Protein AF-A0ABD8B598-F1 (afdb_monomer_lite)

Secondary structure (DSSP, 8-state):
-PPPPPPPPP-----SSTTS----TT------S------HHHHHHHHHHTTGGGTT-S-HHHHHHHHHHHHHHHHHH-HHHHHHHHHTTHHHHT-SSSHHHHHHHHHHHHHHTTS---S-HHHHHHHHHHHHHHHHHHHHH-TTS-HHHHHHHHHHHHHHHTT--HHHHHHHHTSPPPPTHHHHHHH-

Foldseek 3Di:
DDDDDDDDDPDDDDDPPDPDPPLCLDDPDPPPDDDDQCDLVLLLVLLVVCLVQLPPPPQLLLSLLLSQLLLLCCLVVPVNSLVNVSNCPCVSLPDPTGCLVVNLVSLVVCVVVVQFQDPDSVVLSVLSSNLRNVSSSVCVVPVPDDSNVSSLVSSLVSSVVRPHDNVVSNVSSPDDHDDCVVSVVSVD

Sequence (188 aa):
MAAPVPGPAPTSNTTIWAAVPALELNRPTDMSSREIRIPLDEVVAVLQDLNELTADIDDPAVAYAQSFRMTGRLHRRYPQLSRVLLNHGLEVAYSDRGLAPRALRDIRTAAAAGRFEVEDRHLALAMTVGAQPALGSLLHAQPDRDDAKSSDLVVRGLLRQFGMTADEAARICSLDLPDLDVVDAAVM

Radius of gyration: 20.77 Å; chains: 1; bounding box: 53×65×60 Å

pLDDT: mean 78.7, std 20.68, range [32.22, 98.62]

Structure (mmCIF, N/CA/C/O backbone):
data_AF-A0ABD8B598-F1
#
_entry.id   AF-A0ABD8B598-F1
#
loop_
_atom_site.group_PDB
_atom_site.id
_atom_site.type_symbol
_atom_site.label_atom_id
_atom_site.label_alt_id
_atom_site.label_comp_id
_atom_site.label_asym_id
_atom_site.label_entity_id
_atom_site.label_seq_id
_atom_site.pdbx_PDB_ins_code
_atom_site.Cartn_x
_atom_site.Cartn_y
_atom_site.Cartn_z
_atom_site.occupancy
_atom_site.B_iso_or_equiv
_atom_site.auth_seq_id
_atom_site.auth_comp_id
_atom_site.auth_asym_id
_atom_site.auth_atom_id
_atom_site.pdbx_PDB_model_num
ATOM 1 N N . MET A 1 1 ? 37.040 49.284 32.326 1.00 46.56 1 MET A N 1
ATOM 2 C CA . MET A 1 1 ? 36.037 49.140 31.251 1.00 46.56 1 MET A CA 1
ATOM 3 C C . MET A 1 1 ? 36.568 48.070 30.305 1.00 46.56 1 MET A C 1
ATOM 5 O O . MET A 1 1 ? 37.456 48.362 29.519 1.00 46.56 1 MET A O 1
ATOM 9 N N . ALA A 1 2 ? 36.185 46.811 30.524 1.00 44.84 2 ALA A N 1
ATOM 10 C CA . ALA A 1 2 ? 36.722 45.657 29.799 1.00 44.84 2 ALA A CA 1
ATOM 11 C C . ALA A 1 2 ? 35.786 45.303 28.635 1.00 44.84 2 ALA A C 1
ATOM 13 O O . ALA A 1 2 ? 34.571 45.273 28.822 1.00 44.84 2 ALA A O 1
ATOM 14 N N . ALA A 1 3 ? 36.347 45.088 27.444 1.00 48.41 3 ALA A N 1
ATOM 15 C CA . ALA A 1 3 ? 35.595 44.688 26.257 1.00 48.41 3 ALA A CA 1
ATOM 16 C C . ALA A 1 3 ? 35.025 43.263 26.422 1.00 48.41 3 ALA A C 1
ATOM 18 O O . ALA A 1 3 ? 35.668 42.432 27.070 1.00 48.41 3 ALA A O 1
ATOM 19 N N . PRO A 1 4 ? 33.840 42.957 25.862 1.00 42.94 4 PRO A N 1
ATOM 20 C CA . PRO A 1 4 ? 33.250 41.630 25.978 1.00 42.94 4 PRO A CA 1
ATOM 21 C C . PRO A 1 4 ? 34.046 40.599 25.166 1.00 42.94 4 PRO A C 1
ATOM 23 O O . PRO A 1 4 ? 34.450 40.849 24.031 1.00 42.94 4 PRO A O 1
ATOM 26 N N . VAL A 1 5 ? 34.256 39.428 25.768 1.00 51.91 5 VAL A N 1
ATOM 27 C CA . VAL A 1 5 ? 34.860 38.251 25.131 1.00 51.91 5 VAL A CA 1
ATOM 28 C C . VAL A 1 5 ? 33.879 37.708 24.080 1.00 51.91 5 VAL A C 1
ATOM 30 O O . VAL A 1 5 ? 32.701 37.541 24.408 1.00 51.91 5 VAL A O 1
ATOM 33 N N . PRO A 1 6 ? 34.301 37.427 22.833 1.00 46.97 6 PRO A N 1
ATOM 34 C CA . PRO A 1 6 ? 33.401 36.877 21.827 1.00 46.97 6 PRO A CA 1
ATOM 35 C C . PRO A 1 6 ? 33.048 35.427 22.185 1.00 46.97 6 PRO A C 1
ATOM 37 O O . PRO A 1 6 ? 33.931 34.588 22.360 1.00 46.97 6 PRO A O 1
ATOM 40 N N . GLY A 1 7 ? 31.750 35.140 22.318 1.00 50.16 7 GLY A N 1
ATOM 41 C CA . GLY A 1 7 ? 31.241 33.774 22.458 1.00 50.16 7 GLY A CA 1
ATOM 42 C C . GLY A 1 7 ? 31.474 32.950 21.182 1.00 50.16 7 GLY A C 1
ATOM 43 O O . GLY A 1 7 ? 31.678 33.529 20.111 1.00 50.16 7 GLY A O 1
ATOM 44 N N . PRO A 1 8 ? 31.463 31.607 21.266 1.00 44.59 8 PRO A N 1
ATOM 45 C CA . PRO A 1 8 ? 31.680 30.760 20.099 1.00 44.59 8 PRO A CA 1
ATOM 46 C C . PRO A 1 8 ? 30.585 31.000 19.049 1.00 44.59 8 PRO A C 1
ATOM 48 O O . PRO A 1 8 ? 29.401 31.095 19.376 1.00 44.59 8 PRO A O 1
ATOM 51 N N . ALA A 1 9 ? 30.997 31.115 17.785 1.00 45.50 9 ALA A N 1
ATOM 52 C CA . ALA A 1 9 ? 30.101 31.282 16.645 1.00 45.50 9 ALA A CA 1
ATOM 53 C C . ALA A 1 9 ? 29.129 30.088 16.520 1.00 45.50 9 ALA A C 1
ATOM 55 O O . ALA A 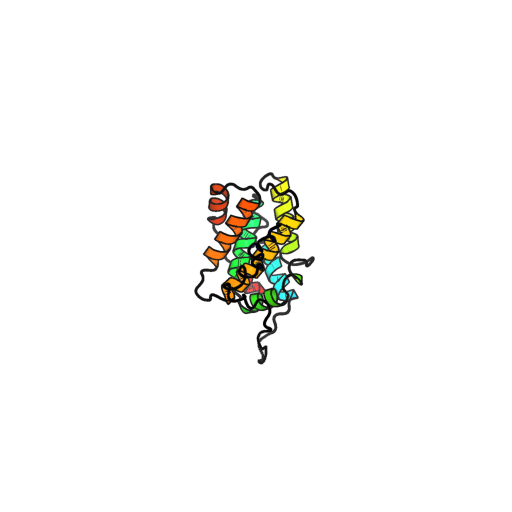1 9 ? 29.526 28.957 16.816 1.00 45.50 9 ALA A O 1
ATOM 56 N N . PRO A 1 10 ? 27.879 30.298 16.062 1.00 40.78 10 PRO A N 1
ATOM 57 C CA . PRO A 1 10 ? 26.954 29.199 15.816 1.00 40.78 10 PRO A CA 1
ATOM 58 C C . PRO A 1 10 ? 27.528 28.293 14.723 1.00 40.78 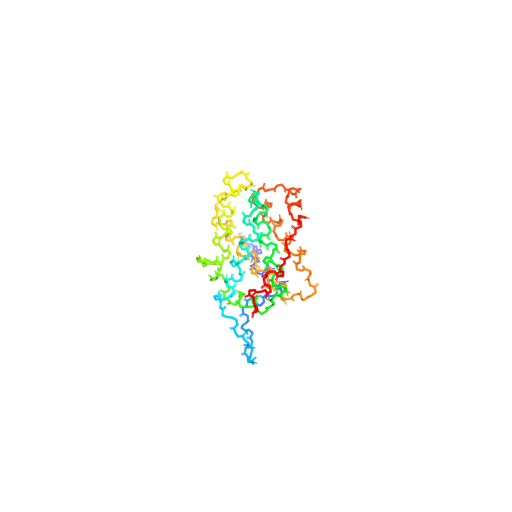10 PRO A C 1
ATOM 60 O O . PRO A 1 10 ? 27.803 28.738 13.608 1.00 40.78 10 PRO A O 1
ATOM 63 N N . THR A 1 11 ? 27.735 27.016 15.039 1.00 41.28 11 THR A N 1
ATOM 64 C CA . THR A 1 11 ? 28.129 26.012 14.055 1.00 41.28 11 THR A CA 1
ATOM 65 C C . THR A 1 11 ? 26.945 25.745 13.131 1.00 41.28 11 THR A C 1
ATOM 67 O O . THR A 1 11 ? 25.986 25.056 13.478 1.00 41.28 11 THR A O 1
ATOM 70 N N . SER A 1 12 ? 26.999 26.344 11.943 1.00 42.06 12 SER A N 1
ATOM 71 C CA . SER A 1 12 ? 26.044 26.130 10.861 1.00 42.06 12 SER A CA 1
ATOM 72 C C . SER A 1 12 ? 25.969 24.652 10.472 1.00 42.06 12 SER A C 1
ATOM 74 O O . SER A 1 12 ? 26.823 24.116 9.775 1.00 42.06 12 SER A O 1
ATOM 76 N N . ASN A 1 13 ? 24.921 24.008 10.974 1.00 42.62 13 ASN A N 1
ATOM 77 C CA . ASN A 1 13 ? 24.020 23.084 10.294 1.00 42.62 13 ASN A CA 1
ATOM 78 C C . ASN A 1 13 ? 24.359 22.790 8.813 1.00 42.62 13 ASN A C 1
ATOM 80 O O . ASN A 1 13 ? 24.038 23.618 7.969 1.00 42.62 13 ASN A O 1
ATOM 84 N N . THR A 1 14 ? 24.952 21.627 8.499 1.00 36.62 14 THR A N 1
ATOM 85 C CA . THR A 1 14 ? 24.730 20.814 7.271 1.00 36.62 14 THR A CA 1
ATOM 86 C C . THR A 1 14 ? 25.476 19.471 7.407 1.00 36.62 14 THR A C 1
ATOM 88 O O . THR A 1 14 ? 26.500 19.247 6.770 1.00 36.62 14 THR A O 1
ATOM 91 N N . THR A 1 15 ? 24.984 18.546 8.240 1.00 36.62 15 THR A N 1
ATOM 92 C CA . THR A 1 15 ? 25.504 17.153 8.252 1.00 36.62 15 THR A CA 1
ATOM 93 C C . THR A 1 15 ? 24.402 16.109 8.451 1.00 36.62 15 THR A C 1
ATOM 95 O O . THR A 1 15 ? 24.659 15.018 8.940 1.00 36.62 15 THR A O 1
ATOM 98 N N . ILE A 1 16 ? 23.154 16.410 8.076 1.00 40.47 16 ILE A N 1
ATOM 99 C CA . ILE A 1 16 ? 22.051 15.434 8.200 1.00 40.47 16 ILE A CA 1
ATOM 100 C C . ILE A 1 16 ? 21.824 14.640 6.893 1.00 40.47 16 ILE A C 1
ATOM 102 O O . ILE A 1 16 ? 21.165 13.610 6.908 1.00 40.47 16 ILE A O 1
ATOM 106 N N . TRP A 1 17 ? 22.469 15.013 5.779 1.00 32.22 17 TRP A N 1
ATOM 107 C CA . TRP A 1 17 ? 22.275 14.352 4.473 1.00 32.22 17 TRP A CA 1
ATOM 108 C C . TRP A 1 17 ? 23.520 13.672 3.879 1.00 32.22 17 TRP A C 1
ATOM 110 O O . TRP A 1 17 ? 23.465 13.160 2.768 1.00 32.22 17 TRP A O 1
ATOM 120 N N . ALA A 1 18 ? 24.649 13.630 4.591 1.00 32.25 18 ALA A N 1
ATOM 121 C CA . ALA A 1 18 ? 25.934 13.253 3.989 1.00 32.25 18 ALA A CA 1
ATOM 122 C C . ALA A 1 18 ? 26.241 11.738 3.928 1.00 32.25 18 ALA A C 1
ATOM 124 O O . ALA A 1 18 ? 27.346 11.372 3.539 1.00 32.25 18 ALA A O 1
ATOM 125 N N . ALA A 1 19 ? 25.317 10.843 4.295 1.00 33.22 19 ALA A N 1
ATOM 126 C CA . ALA A 1 19 ? 25.596 9.398 4.278 1.00 33.22 19 ALA A CA 1
ATOM 127 C C . ALA A 1 19 ? 24.393 8.504 3.939 1.00 33.22 19 ALA A C 1
ATOM 129 O O . ALA A 1 19 ? 24.350 7.340 4.328 1.00 33.22 19 ALA A O 1
ATOM 130 N N . VAL A 1 20 ? 23.431 9.016 3.175 1.00 37.31 20 VAL A N 1
ATOM 131 C CA . VAL A 1 20 ? 22.648 8.143 2.297 1.00 37.31 20 VAL A CA 1
ATOM 132 C C . VAL A 1 20 ? 23.304 8.342 0.937 1.00 37.31 20 VAL A C 1
ATOM 134 O O . VAL A 1 20 ? 23.271 9.477 0.458 1.00 37.31 20 VAL A O 1
ATOM 137 N N . PRO A 1 21 ? 23.964 7.336 0.324 1.00 36.75 21 PRO A N 1
ATOM 138 C CA . PRO A 1 21 ? 24.278 7.436 -1.095 1.00 36.75 21 PRO A CA 1
ATOM 139 C C . PRO A 1 21 ? 22.941 7.763 -1.729 1.00 36.75 21 PRO A C 1
ATOM 141 O O . PRO A 1 21 ? 22.010 6.975 -1.549 1.00 36.75 21 PRO A O 1
ATOM 144 N N . ALA A 1 22 ? 22.810 8.971 -2.288 1.00 39.94 22 ALA A N 1
ATOM 145 C CA . ALA A 1 22 ? 21.561 9.433 -2.856 1.00 39.94 22 ALA A CA 1
ATOM 146 C C . ALA A 1 22 ? 21.008 8.251 -3.639 1.00 39.94 22 ALA A C 1
ATOM 148 O O . ALA A 1 22 ? 21.701 7.747 -4.527 1.00 39.94 22 ALA A O 1
ATOM 149 N N . LEU A 1 23 ? 19.830 7.739 -3.252 1.00 40.16 23 LEU A N 1
ATOM 150 C CA . LEU A 1 23 ? 19.086 6.942 -4.204 1.00 40.16 23 LEU A CA 1
ATOM 151 C C . LEU A 1 23 ? 19.072 7.846 -5.429 1.00 40.16 23 LEU A C 1
ATOM 153 O O . LEU A 1 23 ? 18.556 8.964 -5.347 1.00 40.16 23 LEU A O 1
ATOM 157 N N . GLU A 1 24 ? 19.766 7.437 -6.487 1.00 41.72 24 GLU A N 1
ATOM 158 C CA . GLU A 1 24 ? 19.821 8.145 -7.756 1.00 41.72 24 GLU A CA 1
ATOM 159 C C . GLU A 1 24 ? 18.432 8.012 -8.390 1.00 41.72 24 GLU A C 1
ATOM 161 O O . GLU A 1 24 ? 18.258 7.414 -9.443 1.00 41.72 24 GLU A O 1
ATOM 166 N N . LEU A 1 25 ? 17.425 8.562 -7.707 1.00 43.22 25 LEU A N 1
ATOM 167 C CA . LEU A 1 25 ? 15.990 8.523 -7.966 1.00 43.22 25 LEU A CA 1
ATOM 168 C C . LEU A 1 25 ? 15.636 9.175 -9.302 1.00 43.22 25 LEU A C 1
ATOM 170 O O . LEU A 1 25 ? 14.462 9.278 -9.627 1.00 43.22 25 LEU A O 1
ATOM 174 N N . ASN A 1 26 ? 16.630 9.662 -10.049 1.00 39.41 26 ASN A N 1
ATOM 175 C CA . ASN A 1 26 ? 16.401 10.410 -11.267 1.00 39.41 26 ASN A CA 1
ATOM 176 C C . ASN A 1 26 ? 17.588 10.439 -12.244 1.00 39.41 26 ASN A C 1
ATOM 178 O O . ASN A 1 26 ? 17.701 11.393 -13.016 1.00 39.41 26 ASN A O 1
ATOM 182 N N . ARG A 1 27 ? 18.506 9.453 -12.243 1.00 45.19 27 ARG A N 1
ATOM 183 C CA . ARG A 1 27 ? 19.377 9.322 -13.425 1.00 45.19 27 ARG A CA 1
ATOM 184 C C . ARG A 1 27 ? 18.552 8.689 -14.545 1.00 45.19 27 ARG A C 1
ATOM 186 O O . ARG A 1 27 ? 18.116 7.551 -14.363 1.00 45.19 27 ARG A O 1
ATOM 193 N N . PRO A 1 28 ? 18.360 9.367 -15.693 1.00 41.06 28 PRO A N 1
ATOM 194 C CA . PRO A 1 28 ? 17.826 8.697 -16.865 1.00 41.06 28 PRO A CA 1
ATOM 195 C C . PRO A 1 28 ? 18.770 7.538 -17.179 1.00 41.06 28 PRO A C 1
ATOM 197 O O . PRO A 1 28 ? 19.962 7.736 -17.424 1.00 41.06 28 PRO A O 1
ATOM 200 N N . THR A 1 29 ? 18.255 6.318 -17.069 1.00 50.12 29 THR A N 1
ATOM 201 C CA . THR A 1 29 ? 18.982 5.131 -17.504 1.00 50.12 29 THR A CA 1
ATOM 202 C C . THR A 1 29 ? 19.196 5.289 -19.004 1.00 50.12 29 THR A C 1
ATOM 204 O O . THR A 1 29 ? 18.254 5.611 -19.726 1.00 50.12 29 THR A O 1
ATOM 207 N N . ASP A 1 30 ? 20.441 5.148 -19.457 1.00 40.91 30 ASP A N 1
ATOM 208 C CA . ASP A 1 30 ? 20.795 5.198 -20.875 1.00 40.91 30 ASP A CA 1
ATOM 209 C C . ASP A 1 30 ? 19.941 4.179 -21.647 1.00 40.91 30 ASP A C 1
ATOM 211 O O . ASP A 1 30 ? 20.131 2.970 -21.529 1.00 40.91 30 ASP A O 1
ATOM 215 N N . MET A 1 31 ? 18.946 4.681 -22.387 1.00 48.31 31 MET A N 1
ATOM 216 C CA . MET A 1 31 ? 17.995 3.884 -23.165 1.00 48.31 31 MET A CA 1
ATOM 217 C C . MET A 1 31 ? 18.463 3.683 -24.608 1.00 48.31 31 MET A C 1
ATOM 219 O O . MET A 1 31 ? 17.691 3.784 -25.565 1.00 48.31 31 MET A O 1
ATOM 223 N N . SER A 1 32 ? 19.742 3.393 -24.793 1.00 45.47 32 SER A N 1
ATOM 224 C CA . SER A 1 32 ? 20.260 2.908 -26.063 1.00 45.47 32 SER A CA 1
ATOM 225 C C . SER A 1 32 ? 20.231 1.376 -26.080 1.00 45.47 32 SER A C 1
ATOM 227 O O . SER A 1 32 ? 21.238 0.749 -25.754 1.00 45.47 32 SER A O 1
ATOM 229 N N . SER A 1 33 ? 19.092 0.774 -26.468 1.00 36.75 33 SER A N 1
ATOM 230 C CA . SER A 1 33 ? 18.994 -0.424 -27.342 1.00 36.75 33 SER A CA 1
ATOM 231 C C . SER A 1 33 ? 17.616 -1.103 -27.274 1.00 36.75 33 SER A C 1
ATOM 233 O O . SER A 1 33 ? 17.366 -1.892 -26.379 1.00 36.75 33 SER A O 1
ATOM 235 N N . ARG A 1 34 ? 16.762 -0.863 -28.280 1.00 39.41 34 ARG A N 1
ATOM 236 C CA . ARG A 1 34 ? 15.767 -1.804 -28.865 1.00 39.41 34 ARG A CA 1
ATOM 237 C C . ARG A 1 34 ? 14.810 -2.626 -27.964 1.00 39.41 34 ARG A C 1
ATOM 239 O O . ARG A 1 34 ? 14.115 -3.481 -28.507 1.00 39.41 34 ARG A O 1
ATOM 246 N N . GLU A 1 35 ? 14.697 -2.377 -26.666 1.00 45.41 35 GLU A N 1
ATOM 247 C CA . GLU A 1 35 ? 13.703 -3.034 -25.808 1.00 45.41 35 GLU A CA 1
ATOM 248 C C . GLU A 1 35 ? 12.298 -2.465 -26.044 1.00 45.41 35 GLU A C 1
ATOM 250 O O . GLU A 1 35 ? 12.109 -1.263 -26.244 1.00 45.41 35 GLU A O 1
ATOM 255 N N . ILE A 1 36 ? 11.309 -3.357 -26.046 1.00 50.12 36 ILE A N 1
ATOM 256 C CA . ILE A 1 36 ? 9.879 -3.057 -26.130 1.00 50.12 36 ILE A CA 1
ATOM 257 C C . ILE A 1 36 ? 9.554 -1.995 -25.072 1.00 50.12 36 ILE A C 1
ATOM 259 O O . ILE A 1 36 ? 9.613 -2.255 -23.871 1.00 50.12 36 ILE A O 1
ATOM 263 N N . ARG A 1 37 ? 9.250 -0.767 -25.504 1.00 64.50 37 ARG A N 1
ATOM 264 C CA . ARG A 1 37 ? 8.798 0.288 -24.597 1.00 64.50 37 ARG A CA 1
ATOM 265 C C . ARG A 1 37 ? 7.352 -0.020 -24.236 1.00 64.50 37 ARG A C 1
ATOM 267 O O . ARG A 1 37 ? 6.467 0.431 -24.957 1.00 64.50 37 ARG A O 1
ATOM 274 N N . ILE A 1 38 ? 7.140 -0.776 -23.157 1.00 68.75 38 ILE A N 1
ATOM 275 C CA . ILE A 1 38 ? 5.812 -0.953 -22.557 1.00 68.75 38 ILE A CA 1
ATOM 276 C C . ILE A 1 38 ? 5.262 0.460 -22.304 1.00 68.75 38 ILE A C 1
ATOM 278 O O . ILE A 1 38 ? 5.891 1.236 -21.572 1.00 68.75 38 ILE A O 1
ATOM 282 N N . PRO A 1 39 ? 4.183 0.873 -22.981 1.00 79.12 39 PRO A N 1
ATOM 283 C CA . PRO A 1 39 ? 3.656 2.211 -22.823 1.00 79.12 39 PRO A CA 1
ATOM 284 C C . PRO A 1 39 ? 2.933 2.335 -21.467 1.00 79.12 39 PRO A C 1
ATOM 286 O O . PRO A 1 39 ? 2.463 1.358 -20.886 1.00 79.12 39 PRO A O 1
ATOM 289 N N . LEU A 1 40 ? 2.930 3.545 -20.896 1.00 73.88 40 LEU A N 1
ATOM 290 C CA . LEU A 1 40 ? 2.450 3.788 -19.527 1.00 73.88 40 LEU A CA 1
ATOM 291 C C . LEU A 1 40 ? 0.986 3.361 -19.323 1.00 73.88 40 LEU A C 1
ATOM 293 O O . LEU A 1 40 ? 0.602 2.980 -18.225 1.00 73.88 40 LEU A O 1
ATOM 297 N N . ASP A 1 41 ? 0.163 3.429 -20.361 1.00 77.62 41 ASP A N 1
ATOM 298 C CA . ASP A 1 41 ? -1.227 2.979 -20.348 1.00 77.62 41 ASP A CA 1
ATOM 299 C C . ASP A 1 41 ? -1.366 1.465 -20.153 1.00 77.62 41 ASP A C 1
ATOM 301 O O . ASP A 1 41 ? -2.229 1.049 -19.386 1.00 77.62 41 ASP A O 1
ATOM 305 N N . GLU A 1 42 ? -0.493 0.659 -20.757 1.00 76.88 42 GLU A N 1
ATOM 306 C CA . GLU A 1 42 ? -0.451 -0.796 -20.552 1.00 76.88 42 GLU A CA 1
ATOM 307 C C . GLU A 1 42 ? -0.038 -1.133 -19.114 1.00 76.88 42 GLU A C 1
ATOM 309 O O . GLU A 1 42 ? -0.672 -1.928 -18.423 1.00 76.88 42 GLU A O 1
ATOM 314 N N . VAL A 1 43 ? 0.964 -0.417 -18.604 1.00 76.56 43 VAL A N 1
ATOM 315 C CA . VAL A 1 43 ? 1.382 -0.501 -17.202 1.00 76.56 43 VAL A CA 1
ATOM 316 C C . VAL A 1 43 ? 0.239 -0.139 -16.245 1.00 76.56 43 VAL A C 1
ATOM 318 O O . VAL A 1 43 ? 0.028 -0.808 -15.233 1.00 76.56 43 VAL A O 1
ATOM 321 N N . VAL A 1 44 ? -0.504 0.928 -16.543 1.00 77.81 44 VAL A N 1
ATOM 322 C CA . VAL A 1 44 ? -1.665 1.352 -15.753 1.00 77.81 44 VAL A CA 1
ATOM 323 C C . VAL A 1 44 ? -2.788 0.316 -15.823 1.00 77.81 44 VAL A C 1
ATOM 325 O O . VAL A 1 44 ? -3.415 0.082 -14.792 1.00 77.81 44 VAL A O 1
ATOM 328 N N . ALA A 1 45 ? -3.016 -0.320 -16.975 1.00 79.94 45 ALA A N 1
ATOM 329 C CA . ALA A 1 45 ? -4.018 -1.373 -17.143 1.00 79.94 45 ALA A CA 1
ATOM 330 C C . ALA A 1 45 ? -3.702 -2.600 -16.276 1.00 79.94 45 ALA A C 1
ATOM 332 O O . ALA A 1 45 ? -4.536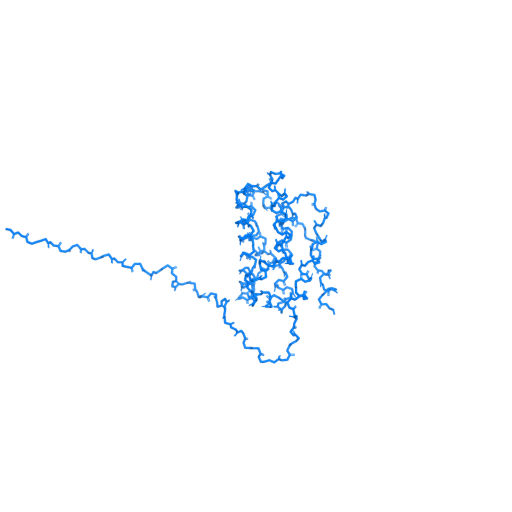 -3.011 -15.477 1.00 79.94 45 ALA A O 1
ATOM 333 N N . VAL A 1 46 ? -2.457 -3.081 -16.299 1.00 77.88 46 VAL A N 1
ATOM 334 C CA . VAL A 1 46 ? -1.989 -4.178 -15.432 1.00 77.88 46 VAL A CA 1
ATOM 335 C C . VAL A 1 46 ? -2.245 -3.883 -13.954 1.00 77.88 46 VAL A C 1
ATOM 337 O O . VAL A 1 46 ? -2.733 -4.720 -13.195 1.00 77.88 46 VAL A O 1
ATOM 340 N N . LEU A 1 47 ? -1.940 -2.658 -13.525 1.00 77.81 47 LEU A N 1
ATOM 341 C CA . LEU A 1 47 ? -2.210 -2.225 -12.160 1.00 77.81 47 LEU A CA 1
ATOM 342 C C . LEU A 1 47 ? -3.714 -2.111 -11.849 1.00 77.81 47 LEU A C 1
ATOM 344 O O . LEU A 1 47 ? -4.104 -2.248 -10.690 1.00 77.81 47 LEU A O 1
ATOM 348 N N . GLN A 1 48 ? -4.554 -1.840 -12.850 1.00 78.56 48 GLN A N 1
ATOM 349 C CA . GLN A 1 48 ? -6.009 -1.834 -12.710 1.00 78.56 48 GLN A CA 1
ATOM 350 C C . GLN A 1 48 ? -6.588 -3.247 -12.624 1.00 78.56 48 GLN A C 1
ATOM 352 O O . GLN A 1 48 ? -7.515 -3.436 -11.844 1.00 78.56 48 GLN A O 1
ATOM 357 N N . ASP A 1 49 ? -6.038 -4.237 -13.321 1.00 78.56 49 ASP A N 1
ATOM 358 C CA . ASP A 1 49 ? -6.534 -5.622 -13.267 1.00 78.56 49 ASP A CA 1
ATOM 359 C C . ASP A 1 49 ? -6.347 -6.244 -11.875 1.00 78.56 49 ASP A C 1
ATOM 361 O O . ASP A 1 49 ? -7.195 -6.990 -11.381 1.00 78.56 49 ASP A O 1
ATOM 365 N N . LEU A 1 50 ? -5.321 -5.809 -11.132 1.00 74.69 50 LEU A N 1
ATOM 366 C CA . LEU A 1 50 ? -5.169 -6.139 -9.707 1.00 74.69 50 LEU A CA 1
ATOM 367 C C . LEU A 1 50 ? -6.371 -5.714 -8.846 1.00 74.69 50 LEU A C 1
ATOM 369 O O . LEU A 1 50 ? -6.447 -6.092 -7.671 1.00 74.69 50 LEU A O 1
ATOM 373 N N . ASN A 1 51 ? -7.262 -4.856 -9.354 1.00 70.50 51 ASN A N 1
ATOM 374 C CA . ASN A 1 51 ? -8.479 -4.431 -8.659 1.00 70.50 51 ASN A CA 1
ATOM 375 C C . ASN A 1 51 ? -9.473 -5.569 -8.492 1.00 70.50 51 ASN A C 1
ATOM 377 O O . ASN A 1 51 ? -10.112 -5.635 -7.442 1.00 70.50 51 ASN A O 1
ATOM 381 N N . GLU A 1 52 ? -9.565 -6.468 -9.468 1.00 73.06 52 GLU A N 1
ATOM 382 C CA . GLU A 1 52 ? -10.461 -7.623 -9.391 1.00 73.06 52 GLU A CA 1
ATOM 383 C C . GLU A 1 52 ? -10.050 -8.550 -8.242 1.00 73.06 52 GLU A C 1
ATOM 385 O O . GLU A 1 52 ? -10.889 -9.051 -7.499 1.00 73.06 52 GLU A O 1
ATOM 390 N N . LEU A 1 53 ? -8.745 -8.647 -7.980 1.00 74.62 53 LEU A N 1
ATOM 391 C CA . LEU A 1 53 ? -8.167 -9.529 -6.963 1.00 74.62 53 LEU A CA 1
ATOM 392 C C . LEU A 1 53 ? -8.433 -9.108 -5.516 1.00 74.62 53 LEU A C 1
ATOM 394 O O . LEU A 1 53 ? -8.029 -9.815 -4.598 1.00 74.62 53 LEU A O 1
ATOM 398 N N . THR A 1 54 ? -9.091 -7.973 -5.272 1.00 77.69 54 THR A N 1
ATOM 399 C CA . THR A 1 54 ? -9.600 -7.642 -3.929 1.00 77.69 54 THR A CA 1
ATOM 400 C C . THR A 1 54 ? -11.064 -7.228 -3.933 1.00 77.69 54 THR A C 1
ATOM 402 O O . THR A 1 54 ? -11.509 -6.629 -2.954 1.00 77.69 54 THR A O 1
ATOM 405 N N . ALA A 1 55 ? -11.794 -7.452 -5.027 1.00 75.56 55 ALA A N 1
ATOM 406 C CA . ALA A 1 55 ? -13.189 -7.034 -5.121 1.00 75.56 55 ALA A CA 1
ATOM 407 C C . ALA A 1 55 ? -14.069 -7.742 -4.076 1.00 75.56 55 ALA A C 1
ATOM 409 O O . ALA A 1 55 ? -14.965 -7.115 -3.519 1.00 75.56 55 ALA A O 1
ATOM 410 N N . ASP A 1 56 ? -13.735 -8.994 -3.753 1.00 81.31 56 ASP A N 1
ATOM 411 C CA . ASP A 1 56 ? -14.500 -9.855 -2.843 1.00 81.31 56 ASP A CA 1
ATOM 412 C C . ASP A 1 56 ? -13.996 -9.828 -1.387 1.00 81.31 56 ASP A C 1
ATOM 414 O O . ASP A 1 56 ? -14.365 -10.676 -0.577 1.00 81.31 56 ASP A O 1
ATOM 418 N N . ILE A 1 57 ? -13.112 -8.887 -1.032 1.00 88.19 57 ILE A N 1
ATOM 419 C CA . ILE A 1 57 ? -12.588 -8.787 0.335 1.00 88.19 57 ILE A CA 1
ATOM 420 C C . ILE A 1 57 ? -13.486 -7.874 1.169 1.00 88.19 57 ILE A C 1
ATOM 422 O O . ILE A 1 57 ? -13.483 -6.657 0.990 1.00 88.19 57 ILE A O 1
ATOM 426 N N . ASP A 1 58 ? -14.185 -8.471 2.135 1.00 89.69 58 ASP A N 1
ATOM 427 C CA . ASP A 1 58 ? -15.110 -7.764 3.032 1.00 89.69 58 ASP A CA 1
ATOM 428 C C . ASP A 1 58 ? -14.416 -6.723 3.921 1.00 89.69 58 ASP A C 1
ATOM 430 O O . ASP A 1 58 ? -14.966 -5.659 4.209 1.00 89.69 58 ASP A O 1
ATOM 434 N N . ASP A 1 59 ? -13.204 -7.030 4.389 1.00 93.88 59 ASP A N 1
ATOM 435 C CA . ASP A 1 59 ? -12.457 -6.151 5.280 1.00 93.88 59 ASP A CA 1
ATOM 436 C C . ASP A 1 59 ? -11.619 -5.135 4.482 1.00 93.88 59 ASP A C 1
ATOM 438 O O . ASP A 1 59 ? -10.601 -5.503 3.882 1.00 93.88 59 ASP A O 1
ATOM 442 N N . PRO A 1 60 ? -11.966 -3.835 4.505 1.00 93.12 60 PRO A N 1
ATOM 443 C CA . PRO A 1 60 ? -11.288 -2.835 3.685 1.00 93.12 60 PRO A CA 1
ATOM 444 C C . PRO A 1 60 ? -9.818 -2.624 4.076 1.00 93.12 60 PRO A C 1
ATOM 446 O O . PRO A 1 60 ? -9.016 -2.228 3.229 1.00 93.12 60 PRO A O 1
ATOM 449 N N . ALA A 1 61 ? -9.429 -2.919 5.324 1.00 96.31 61 ALA A N 1
ATOM 450 C CA . ALA A 1 61 ? -8.025 -2.868 5.729 1.00 96.31 61 ALA A CA 1
ATOM 451 C C . ALA A 1 61 ? -7.216 -4.019 5.108 1.00 96.31 61 ALA A C 1
ATOM 453 O O . ALA A 1 61 ? -6.072 -3.819 4.693 1.00 96.31 61 ALA A O 1
ATOM 454 N N . VAL A 1 62 ? -7.824 -5.206 4.991 1.00 96.25 62 VAL A N 1
ATOM 455 C CA . VAL A 1 62 ? -7.231 -6.361 4.302 1.00 96.25 62 VAL A CA 1
ATOM 456 C C . VAL A 1 62 ? -7.137 -6.092 2.805 1.00 96.25 62 VAL A C 1
ATOM 458 O O . VAL A 1 62 ? -6.071 -6.303 2.233 1.00 96.25 62 VAL A O 1
ATOM 461 N N . ALA A 1 63 ? -8.192 -5.553 2.184 1.00 93.19 63 ALA A N 1
ATOM 462 C CA . ALA A 1 63 ? -8.194 -5.213 0.760 1.00 93.19 63 ALA A CA 1
ATOM 463 C C . ALA A 1 63 ? -7.081 -4.210 0.411 1.00 93.19 63 ALA A C 1
ATOM 465 O O . ALA A 1 63 ? -6.290 -4.443 -0.509 1.00 93.19 63 ALA A O 1
ATOM 466 N N . TYR A 1 64 ? -6.963 -3.139 1.206 1.00 95.00 64 TYR A N 1
ATOM 467 C CA . TYR A 1 64 ? -5.884 -2.159 1.091 1.00 95.00 64 TYR A CA 1
ATOM 468 C C . TYR A 1 64 ? -4.505 -2.822 1.222 1.00 95.00 64 TYR A C 1
ATOM 470 O O . TYR A 1 64 ? -3.619 -2.610 0.388 1.00 95.00 64 TYR A O 1
ATOM 478 N N . ALA A 1 65 ? -4.320 -3.647 2.258 1.00 96.44 65 ALA A N 1
ATOM 479 C CA . ALA A 1 65 ? -3.034 -4.268 2.530 1.00 96.44 65 ALA A CA 1
ATOM 480 C C . ALA A 1 65 ? -2.625 -5.256 1.434 1.00 96.44 65 ALA A C 1
ATOM 482 O O . ALA A 1 65 ? -1.486 -5.222 0.974 1.00 96.44 65 ALA A O 1
ATOM 483 N N . GLN A 1 66 ? -3.552 -6.101 0.986 1.00 94.69 66 GLN A N 1
ATOM 484 C CA . GLN A 1 66 ? -3.345 -7.048 -0.102 1.00 94.69 66 GLN A CA 1
ATOM 485 C C . GLN A 1 66 ? -2.945 -6.329 -1.394 1.00 94.69 66 GLN A C 1
ATOM 487 O O . GLN A 1 66 ? -1.915 -6.662 -1.977 1.00 94.69 66 GLN A O 1
ATOM 492 N N . SER A 1 67 ? -3.684 -5.287 -1.786 1.00 91.38 67 SER A N 1
ATOM 493 C CA . SER A 1 67 ? -3.372 -4.473 -2.969 1.00 91.38 67 SER A CA 1
ATOM 494 C C . SER A 1 67 ? -1.946 -3.912 -2.931 1.00 91.38 67 SER A C 1
ATOM 496 O O . SER A 1 67 ? -1.172 -4.052 -3.887 1.00 91.38 67 SER A O 1
ATOM 498 N N . PHE A 1 68 ? -1.555 -3.333 -1.789 1.00 94.38 68 PHE A N 1
ATOM 499 C CA . PHE A 1 68 ? -0.212 -2.789 -1.607 1.00 94.38 68 PHE A CA 1
ATOM 500 C C . PHE A 1 68 ? 0.858 -3.883 -1.715 1.00 94.38 68 PHE A C 1
ATOM 502 O O . PHE A 1 68 ? 1.840 -3.723 -2.438 1.00 94.38 68 PHE A O 1
ATOM 509 N N . ARG A 1 69 ? 0.648 -5.006 -1.020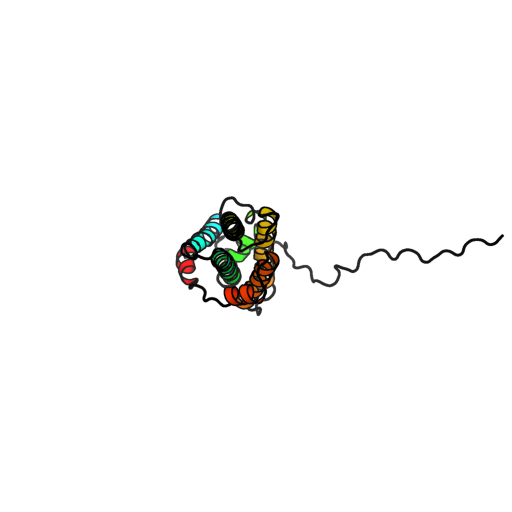 1.00 95.25 69 ARG A N 1
ATOM 510 C CA . ARG A 1 69 ? 1.554 -6.162 -0.965 1.00 95.25 69 ARG A CA 1
ATOM 511 C C . ARG A 1 69 ? 1.785 -6.797 -2.331 1.00 95.25 69 ARG A C 1
ATOM 513 O O . ARG A 1 69 ? 2.916 -7.170 -2.639 1.00 95.25 69 ARG A O 1
ATOM 520 N N . MET A 1 70 ? 0.730 -6.923 -3.127 1.00 92.06 70 MET A N 1
ATOM 521 C CA . MET A 1 70 ? 0.785 -7.455 -4.487 1.00 92.06 70 MET A CA 1
ATOM 522 C C . MET A 1 70 ? 1.567 -6.517 -5.400 1.00 92.06 70 MET A C 1
ATOM 524 O O . MET A 1 70 ? 2.534 -6.935 -6.029 1.00 92.06 70 MET A O 1
ATOM 528 N N . THR A 1 71 ? 1.227 -5.229 -5.384 1.00 89.81 71 THR A N 1
ATOM 529 C CA . THR A 1 71 ? 1.928 -4.215 -6.182 1.00 89.81 71 THR A CA 1
ATOM 530 C C . THR A 1 71 ? 3.417 -4.131 -5.829 1.00 89.81 71 THR A C 1
ATOM 532 O O . THR A 1 71 ? 4.257 -4.044 -6.719 1.00 89.81 71 THR A O 1
ATOM 535 N N . GLY A 1 72 ? 3.770 -4.212 -4.542 1.00 92.88 72 GLY A N 1
ATOM 536 C CA . GLY A 1 72 ? 5.166 -4.208 -4.105 1.00 92.88 72 GLY A CA 1
ATOM 537 C C . GLY A 1 72 ? 5.983 -5.378 -4.675 1.00 92.88 72 GLY A C 1
ATOM 538 O O . GLY A 1 72 ? 7.124 -5.184 -5.095 1.00 92.88 72 GLY A O 1
ATOM 539 N N . ARG A 1 73 ? 5.377 -6.571 -4.779 1.00 93.50 73 ARG A N 1
ATOM 540 C CA . ARG A 1 73 ? 5.980 -7.771 -5.396 1.00 93.50 73 ARG A CA 1
ATOM 541 C C . ARG A 1 73 ? 6.090 -7.661 -6.924 1.00 93.50 73 ARG A C 1
ATOM 543 O O . ARG A 1 73 ? 7.033 -8.186 -7.519 1.00 93.50 73 ARG A O 1
ATOM 550 N N . LEU A 1 74 ? 5.198 -6.906 -7.578 1.00 89.56 74 LEU A N 1
ATOM 551 C CA . LEU A 1 74 ? 5.284 -6.664 -9.028 1.00 89.56 74 LEU A CA 1
ATOM 552 C C . LEU A 1 74 ? 6.576 -5.961 -9.440 1.00 89.56 74 LEU A C 1
ATOM 554 O O . LEU A 1 74 ? 7.069 -6.207 -10.539 1.00 89.56 74 LEU A O 1
ATOM 558 N N . HIS A 1 75 ? 7.168 -5.144 -8.563 1.00 91.06 75 HIS A N 1
ATOM 559 C CA . HIS A 1 75 ? 8.452 -4.503 -8.848 1.00 91.06 75 HIS A CA 1
ATOM 560 C C . HIS A 1 75 ? 9.560 -5.514 -9.163 1.00 91.06 75 HIS A C 1
ATOM 562 O O . HIS A 1 75 ? 10.426 -5.236 -9.995 1.00 91.06 75 HIS A O 1
ATOM 568 N N . ARG A 1 76 ? 9.513 -6.688 -8.519 1.00 92.50 76 ARG A N 1
ATOM 569 C CA . ARG A 1 76 ? 10.445 -7.789 -8.758 1.00 92.50 76 ARG A CA 1
ATOM 570 C C . ARG A 1 76 ? 10.003 -8.685 -9.908 1.00 92.50 76 ARG A C 1
ATOM 572 O O . ARG A 1 76 ? 10.851 -9.070 -10.708 1.00 92.50 76 ARG A O 1
ATOM 579 N N . ARG A 1 77 ? 8.708 -9.009 -9.979 1.00 89.31 77 ARG A N 1
ATOM 580 C CA . ARG A 1 77 ? 8.149 -9.905 -11.005 1.00 89.31 77 ARG A CA 1
ATOM 581 C C . ARG A 1 77 ? 8.256 -9.314 -12.417 1.00 89.31 77 ARG A C 1
ATOM 583 O O . ARG A 1 77 ? 8.630 -10.031 -13.337 1.00 89.31 77 ARG A O 1
ATOM 590 N N . TYR A 1 78 ? 8.031 -8.006 -12.570 1.00 88.19 78 TYR A N 1
ATOM 591 C CA . TYR A 1 78 ? 8.093 -7.294 -13.855 1.00 88.19 78 TYR A CA 1
ATOM 592 C C . TYR A 1 78 ? 9.005 -6.053 -13.763 1.00 88.19 78 TYR A C 1
ATOM 594 O O . TYR A 1 78 ? 8.531 -4.910 -13.724 1.00 88.19 78 TYR A O 1
ATOM 602 N N . PRO A 1 79 ? 10.341 -6.225 -13.737 1.00 89.00 79 PRO A N 1
ATOM 603 C CA . PRO A 1 79 ? 11.278 -5.124 -13.503 1.00 89.00 79 PRO A CA 1
ATOM 604 C C . PRO A 1 79 ? 11.262 -4.052 -14.607 1.00 89.00 79 PRO A C 1
ATOM 606 O O . PRO A 1 79 ? 11.574 -2.892 -14.335 1.00 89.00 79 PRO A O 1
ATOM 609 N N . GLN A 1 80 ? 10.887 -4.406 -15.841 1.00 85.12 80 GLN A N 1
ATOM 610 C CA . GLN A 1 80 ? 10.735 -3.461 -16.957 1.00 85.12 80 GLN A CA 1
ATOM 611 C C . GLN A 1 80 ? 9.502 -2.562 -16.766 1.00 85.12 80 GLN A C 1
ATOM 613 O O . GLN A 1 80 ? 9.639 -1.338 -16.766 1.00 85.12 80 GLN A O 1
ATOM 618 N N . LEU A 1 81 ? 8.333 -3.152 -16.485 1.00 84.56 81 LEU A N 1
ATOM 619 C CA . LEU A 1 81 ? 7.103 -2.427 -16.130 1.00 84.56 81 LEU A CA 1
ATOM 620 C C . LEU A 1 81 ? 7.341 -1.505 -14.931 1.00 84.56 81 LEU A C 1
ATOM 622 O O . LEU A 1 81 ? 6.988 -0.325 -14.942 1.00 84.56 81 LEU A O 1
ATOM 626 N N . SER A 1 82 ? 8.026 -2.021 -13.911 1.00 88.25 82 SER A N 1
ATOM 627 C CA . SER A 1 82 ? 8.401 -1.235 -12.745 1.00 88.25 82 SER A CA 1
ATOM 628 C C . SER A 1 82 ? 9.268 -0.027 -13.090 1.00 88.25 82 SER A C 1
ATOM 630 O O . SER A 1 82 ? 9.097 1.017 -12.471 1.00 88.25 82 SER A O 1
ATOM 632 N N . ARG A 1 83 ? 10.220 -0.140 -14.020 1.00 88.00 83 ARG A N 1
ATOM 633 C CA . ARG A 1 83 ? 11.055 0.999 -14.432 1.00 88.00 83 ARG A CA 1
ATOM 634 C C . ARG A 1 83 ? 10.232 2.071 -15.133 1.00 88.00 83 ARG A C 1
ATOM 636 O O . ARG A 1 83 ? 10.453 3.247 -14.869 1.00 88.00 83 ARG A O 1
ATOM 643 N N . VAL A 1 84 ? 9.258 1.679 -15.956 1.00 83.75 84 VAL A N 1
ATOM 644 C CA . VAL A 1 84 ? 8.310 2.622 -16.569 1.00 83.75 84 VAL A CA 1
ATOM 645 C C . VAL A 1 84 ? 7.549 3.382 -15.480 1.00 83.75 84 VAL A C 1
ATOM 647 O O . VAL A 1 84 ? 7.600 4.610 -15.468 1.00 83.75 84 VAL A O 1
ATOM 650 N N . LEU A 1 85 ? 6.952 2.685 -14.502 1.00 81.19 85 LEU A N 1
ATOM 651 C CA . LEU A 1 85 ? 6.276 3.328 -13.362 1.00 81.19 85 LEU A CA 1
ATOM 652 C C . LEU A 1 85 ? 7.169 4.337 -12.636 1.00 81.19 85 LEU A C 1
ATOM 654 O O . LEU A 1 85 ? 6.752 5.462 -12.371 1.00 81.19 85 LEU A O 1
ATOM 658 N N . LEU A 1 86 ? 8.402 3.936 -12.320 1.00 84.31 86 LEU A N 1
ATOM 659 C CA . LEU A 1 86 ? 9.332 4.765 -11.556 1.00 84.31 86 LEU A CA 1
ATOM 660 C C . LEU A 1 86 ? 9.811 5.989 -12.349 1.00 84.31 86 LEU A C 1
ATOM 662 O O . LEU A 1 86 ? 9.961 7.057 -11.761 1.00 84.31 86 LEU A O 1
ATOM 666 N N . ASN A 1 87 ? 9.986 5.869 -13.667 1.00 83.06 87 ASN A N 1
ATOM 667 C CA . ASN A 1 87 ? 10.398 6.978 -14.534 1.00 83.06 87 ASN A CA 1
ATOM 668 C C . ASN A 1 87 ? 9.311 8.051 -14.697 1.00 83.06 87 ASN A C 1
ATOM 670 O O . ASN A 1 87 ? 9.633 9.219 -14.900 1.00 83.06 87 ASN A O 1
ATOM 674 N N . HIS A 1 88 ? 8.035 7.673 -14.588 1.00 76.00 88 HIS A N 1
ATOM 675 C CA . HIS A 1 88 ? 6.916 8.621 -14.567 1.00 76.00 88 HIS A CA 1
ATOM 676 C C . HIS A 1 88 ? 6.641 9.187 -13.157 1.00 76.00 88 HIS A C 1
ATOM 678 O O . HIS A 1 88 ? 5.861 10.125 -12.994 1.00 76.00 88 HIS A O 1
ATOM 684 N N . GLY A 1 89 ? 7.321 8.668 -12.127 1.00 69.06 89 GLY A N 1
ATOM 685 C CA . GLY A 1 89 ? 7.347 9.231 -10.779 1.00 69.0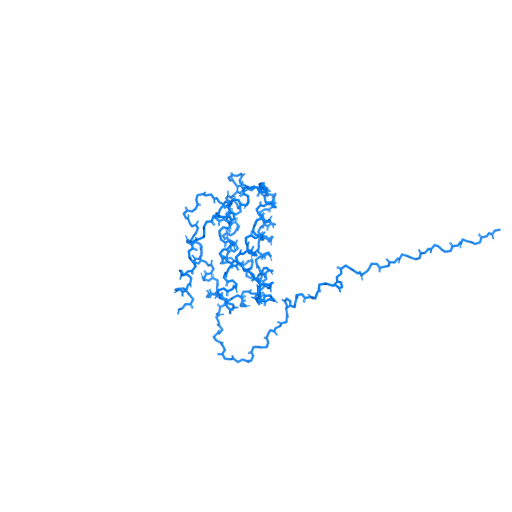6 89 GLY A CA 1
ATOM 686 C C . GLY A 1 89 ? 5.961 9.434 -10.156 1.00 69.06 89 GLY A C 1
ATOM 687 O O . GLY A 1 89 ? 5.076 8.583 -10.244 1.00 69.06 89 GLY A O 1
ATOM 688 N N . LEU A 1 90 ? 5.768 10.586 -9.503 1.00 69.94 90 LEU A N 1
ATOM 689 C CA . LEU A 1 90 ? 4.502 10.940 -8.850 1.00 69.94 90 LEU A CA 1
ATOM 690 C C . LEU A 1 90 ? 3.381 11.321 -9.833 1.00 69.94 90 LEU A C 1
ATOM 692 O O . LEU A 1 90 ? 2.243 11.483 -9.405 1.00 69.94 90 LEU A O 1
ATOM 696 N N . GLU A 1 91 ? 3.652 11.446 -11.134 1.00 71.38 91 GLU A N 1
ATOM 697 C CA . GLU A 1 91 ? 2.608 11.738 -12.125 1.00 71.38 91 GLU A CA 1
ATOM 698 C C . GLU A 1 91 ? 1.575 10.601 -12.181 1.00 71.38 91 GLU A C 1
ATOM 700 O O . GLU A 1 91 ? 0.369 10.841 -12.171 1.00 71.38 91 GLU A O 1
ATOM 705 N N . VAL A 1 92 ? 2.041 9.350 -12.105 1.00 66.75 92 VAL A N 1
ATOM 706 C CA . VAL A 1 92 ? 1.176 8.159 -12.028 1.00 66.75 92 VAL A CA 1
ATOM 707 C C . VAL A 1 92 ? 0.433 8.094 -10.693 1.00 66.75 92 VAL A C 1
ATOM 709 O O . VAL A 1 92 ? -0.724 7.683 -10.638 1.00 66.75 92 VAL A O 1
ATOM 712 N N . ALA A 1 93 ? 1.075 8.543 -9.612 1.00 64.19 93 ALA A N 1
ATOM 713 C CA . ALA A 1 93 ? 0.519 8.536 -8.259 1.00 64.19 93 ALA A CA 1
ATOM 714 C C . ALA A 1 93 ? -0.711 9.445 -8.086 1.00 64.19 93 ALA A C 1
ATOM 716 O O . ALA A 1 93 ? -1.495 9.230 -7.163 1.00 64.19 93 ALA A O 1
ATOM 717 N N . TYR A 1 94 ? -0.887 10.434 -8.964 1.00 67.50 94 TYR A N 1
ATOM 718 C CA . TYR A 1 94 ? -2.042 11.337 -8.972 1.00 67.50 94 TYR A CA 1
ATOM 719 C C . TYR A 1 94 ? -2.884 11.229 -10.247 1.00 67.50 94 TYR A C 1
ATOM 721 O O . TYR A 1 94 ? -3.767 12.058 -10.469 1.00 67.50 94 TYR A O 1
ATOM 729 N N . SER A 1 95 ? -2.643 10.205 -11.070 1.00 70.94 95 SER A N 1
ATOM 730 C CA . SER A 1 95 ? -3.517 9.899 -12.196 1.00 70.94 95 SER A CA 1
ATOM 731 C C . SER A 1 95 ? -4.916 9.521 -11.701 1.00 70.94 95 SER A C 1
ATOM 733 O O . SER A 1 95 ? -5.104 8.902 -10.652 1.00 70.94 95 SER A O 1
ATOM 735 N N . ASP A 1 96 ? -5.915 9.875 -12.501 1.00 68.94 96 ASP A N 1
ATOM 736 C CA . ASP A 1 96 ? -7.299 9.420 -12.389 1.00 68.94 96 ASP A CA 1
ATOM 737 C C . ASP A 1 96 ? -7.483 7.931 -12.746 1.00 68.94 96 ASP A C 1
ATOM 739 O O . ASP A 1 96 ? -8.582 7.389 -12.612 1.00 68.94 96 ASP A O 1
ATOM 743 N N . ARG A 1 97 ? -6.410 7.252 -13.166 1.00 68.00 97 ARG A N 1
ATOM 744 C CA . ARG A 1 97 ? -6.359 5.828 -13.510 1.00 68.00 97 ARG A CA 1
ATOM 745 C C . ARG A 1 97 ? -5.301 5.098 -12.669 1.00 68.00 97 ARG A C 1
ATOM 747 O O . ARG A 1 97 ? -4.492 5.713 -11.981 1.00 68.00 97 ARG A O 1
ATOM 754 N N . GLY A 1 98 ? -5.313 3.766 -12.699 1.00 73.25 98 GLY A N 1
ATOM 755 C CA . GLY A 1 98 ? -4.361 2.943 -11.937 1.00 73.25 98 GLY A CA 1
ATOM 756 C C . GLY A 1 98 ? -4.751 2.724 -10.471 1.00 73.25 98 GLY A C 1
ATOM 757 O O . GLY A 1 98 ? -5.932 2.628 -10.131 1.00 73.25 98 GLY A O 1
ATOM 758 N N . LEU A 1 99 ? -3.746 2.620 -9.593 1.00 74.94 99 LEU A N 1
ATOM 759 C CA . LEU A 1 99 ? -3.935 2.247 -8.183 1.00 74.94 99 LEU A CA 1
ATOM 760 C C . LEU A 1 99 ? -4.380 3.393 -7.280 1.00 74.94 99 LEU A C 1
ATOM 762 O O . LEU A 1 99 ? -5.006 3.134 -6.256 1.00 74.94 99 LEU A O 1
ATOM 766 N N . ALA A 1 100 ? -4.057 4.645 -7.610 1.00 82.94 100 ALA A N 1
ATOM 767 C CA . ALA A 1 100 ? -4.327 5.774 -6.720 1.00 82.94 100 ALA A CA 1
ATOM 768 C C . ALA A 1 100 ? -5.833 5.992 -6.449 1.00 82.94 100 ALA A C 1
ATOM 770 O O . ALA A 1 100 ? -6.205 6.111 -5.275 1.00 82.94 100 ALA A O 1
ATOM 771 N N . PRO A 1 101 ? -6.732 5.943 -7.457 1.00 83.44 101 PRO A N 1
ATOM 772 C CA . PRO A 1 101 ? -8.175 6.007 -7.217 1.00 83.44 101 PRO A CA 1
ATOM 773 C C . PRO A 1 101 ? -8.685 4.892 -6.294 1.00 83.44 101 PRO A C 1
ATOM 775 O O . PRO A 1 101 ? -9.508 5.142 -5.409 1.00 83.44 101 PRO A O 1
ATOM 778 N N . ARG A 1 102 ?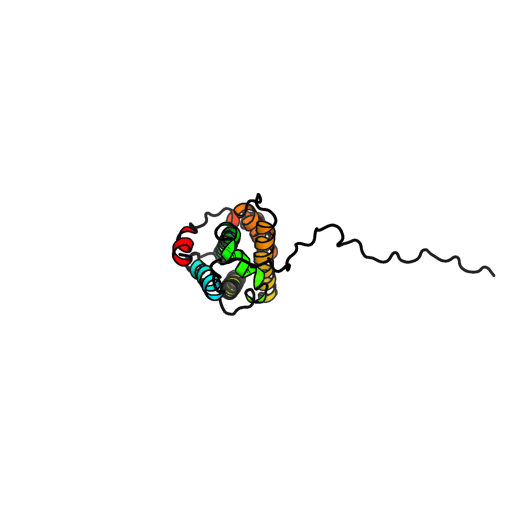 -8.167 3.667 -6.452 1.00 82.25 102 ARG A N 1
ATOM 779 C CA . ARG A 1 102 ? -8.518 2.530 -5.592 1.00 82.25 102 ARG A CA 1
ATOM 780 C C . ARG A 1 102 ? -7.972 2.687 -4.184 1.00 82.25 102 ARG A C 1
ATOM 782 O O . ARG A 1 102 ? -8.732 2.528 -3.240 1.00 82.25 102 ARG A O 1
ATOM 789 N N . ALA A 1 103 ? -6.696 3.024 -4.029 1.00 88.94 103 ALA A N 1
ATOM 790 C CA . ALA A 1 103 ? -6.097 3.236 -2.718 1.00 88.94 103 ALA A CA 1
ATOM 791 C C . ALA A 1 103 ? -6.893 4.290 -1.935 1.00 88.94 103 ALA A C 1
ATOM 793 O O . ALA A 1 103 ? -7.208 4.086 -0.766 1.00 88.94 103 ALA A O 1
ATOM 794 N N . LEU A 1 104 ? -7.324 5.370 -2.598 1.00 91.06 104 LEU A N 1
ATOM 795 C CA . LEU A 1 104 ? -8.183 6.382 -1.988 1.00 91.06 104 LEU A CA 1
ATOM 796 C C . LEU A 1 104 ? -9.567 5.836 -1.606 1.00 91.06 104 LEU A C 1
ATOM 798 O O . LEU A 1 104 ? -10.079 6.175 -0.537 1.00 91.06 104 LEU A O 1
ATOM 802 N N . ARG A 1 105 ? -10.187 5.007 -2.456 1.00 89.31 105 ARG A N 1
ATOM 803 C CA . ARG A 1 105 ? -11.453 4.317 -2.151 1.00 89.31 105 ARG A CA 1
ATOM 804 C C . ARG A 1 105 ? -11.306 3.401 -0.937 1.00 89.31 105 ARG A C 1
ATOM 806 O O . ARG A 1 105 ? -12.146 3.462 -0.041 1.00 89.31 105 ARG A O 1
ATOM 813 N N . ASP A 1 106 ? -10.256 2.592 -0.887 1.00 91.44 106 ASP A N 1
ATOM 814 C CA . ASP A 1 106 ? -10.027 1.622 0.183 1.00 91.44 106 ASP A CA 1
ATOM 815 C C . ASP A 1 106 ? -9.739 2.352 1.505 1.00 91.44 106 ASP A C 1
ATOM 817 O O . ASP A 1 106 ? -10.358 2.042 2.519 1.00 91.44 106 ASP A O 1
ATOM 821 N N . ILE A 1 107 ? -8.936 3.426 1.482 1.00 95.19 107 ILE A N 1
ATOM 822 C CA . ILE A 1 107 ? -8.715 4.318 2.636 1.00 95.19 107 ILE A CA 1
ATOM 823 C C . ILE A 1 107 ? -10.032 4.942 3.117 1.00 95.19 107 ILE A C 1
ATOM 825 O O . ILE A 1 107 ? -10.309 4.963 4.316 1.00 95.19 107 ILE A O 1
ATOM 829 N N . ARG A 1 108 ? -10.867 5.453 2.202 1.00 95.50 108 ARG A N 1
ATOM 830 C CA . ARG A 1 108 ? -12.182 6.027 2.544 1.00 95.50 108 ARG A CA 1
ATOM 831 C C . ARG A 1 108 ? -13.098 4.988 3.184 1.00 95.50 108 ARG A C 1
ATOM 833 O O . ARG A 1 108 ? -13.748 5.302 4.177 1.00 95.50 108 ARG A O 1
ATOM 840 N N . THR A 1 109 ? -13.126 3.780 2.632 1.00 94.88 109 THR A N 1
ATOM 841 C CA . THR A 1 109 ? -13.974 2.677 3.100 1.00 94.88 109 THR A CA 1
ATOM 842 C C . THR A 1 109 ? -13.508 2.173 4.462 1.00 94.88 109 THR A C 1
ATOM 844 O O . THR A 1 109 ? -14.317 2.054 5.377 1.00 94.88 109 THR A O 1
ATOM 847 N N . ALA A 1 110 ? -12.201 1.978 4.645 1.00 96.62 110 ALA A N 1
ATOM 848 C CA . ALA A 1 110 ? -11.610 1.593 5.922 1.00 96.62 110 ALA A CA 1
ATOM 849 C C . ALA A 1 110 ? -11.844 2.649 7.009 1.00 96.62 110 ALA A C 1
ATOM 851 O O . ALA A 1 110 ? -12.196 2.296 8.133 1.00 96.62 110 ALA A O 1
ATOM 852 N N . ALA A 1 111 ? -11.727 3.938 6.678 1.00 97.25 111 ALA A N 1
ATOM 853 C CA . ALA A 1 111 ? -12.045 5.017 7.609 1.00 97.25 111 ALA A CA 1
ATOM 854 C C . ALA A 1 111 ? -13.541 5.054 7.965 1.00 97.25 111 ALA A C 1
ATOM 856 O O . ALA A 1 111 ? -13.897 5.204 9.129 1.00 97.25 111 ALA A O 1
ATOM 857 N N . ALA A 1 112 ? -14.432 4.886 6.982 1.00 96.38 112 ALA A N 1
ATOM 858 C CA . ALA A 1 112 ? -15.878 4.844 7.218 1.00 96.38 112 ALA A CA 1
ATOM 859 C C . ALA A 1 112 ? -16.301 3.636 8.073 1.00 96.38 112 ALA A C 1
ATOM 861 O O . ALA A 1 112 ? -17.219 3.749 8.880 1.00 96.38 112 ALA A O 1
ATOM 862 N N . ALA A 1 113 ? -15.603 2.507 7.932 1.00 95.81 113 ALA A N 1
ATOM 863 C CA . ALA A 1 113 ? -15.789 1.307 8.744 1.00 95.81 113 ALA A CA 1
ATOM 864 C C . ALA A 1 113 ? -15.105 1.381 10.126 1.00 95.81 113 ALA A C 1
ATOM 866 O O . ALA A 1 113 ? -15.153 0.410 10.878 1.00 95.81 113 ALA A O 1
ATOM 867 N N . GLY A 1 114 ? -14.431 2.491 10.459 1.00 96.25 114 GLY A N 1
ATOM 868 C CA . GLY A 1 114 ? -13.692 2.650 11.716 1.00 96.25 114 GLY A CA 1
ATOM 869 C C . GLY A 1 114 ? -12.439 1.774 11.832 1.00 96.25 114 GLY A C 1
ATOM 870 O O . GLY A 1 114 ? -11.897 1.630 12.921 1.00 96.25 114 GLY A O 1
ATOM 871 N N . ARG A 1 115 ? -11.972 1.175 10.727 1.00 97.50 115 ARG A N 1
ATOM 872 C CA . ARG A 1 115 ? -10.722 0.397 10.685 1.00 97.50 115 ARG A CA 1
ATOM 873 C C . ARG A 1 115 ? -9.501 1.314 10.679 1.00 97.50 115 ARG A C 1
ATOM 875 O O . ARG A 1 115 ? -8.481 0.949 11.253 1.00 97.50 115 ARG A O 1
ATOM 882 N N . PHE A 1 116 ? -9.604 2.466 10.006 1.00 98.31 116 PHE A N 1
ATOM 883 C CA . PHE A 1 116 ? -8.550 3.482 9.940 1.00 98.31 116 PHE A CA 1
ATOM 884 C C . PHE A 1 116 ? -8.943 4.758 10.690 1.00 98.31 116 PHE A C 1
ATOM 886 O O . PHE A 1 116 ? -10.033 5.295 10.496 1.00 98.31 116 PHE A O 1
ATOM 893 N N . GLU A 1 117 ? -8.001 5.292 11.458 1.00 97.19 117 GLU A N 1
ATOM 894 C CA . GLU A 1 117 ? -8.062 6.586 12.135 1.00 97.19 117 GLU A CA 1
ATOM 895 C C . GLU A 1 117 ? -7.211 7.600 11.354 1.00 97.19 117 GLU A C 1
ATOM 897 O O . GLU A 1 117 ? -6.048 7.850 11.663 1.00 97.19 117 GLU A O 1
ATOM 902 N N . VAL A 1 118 ? -7.776 8.151 10.275 1.00 95.50 118 VAL A N 1
ATOM 903 C CA . VAL A 1 118 ? -7.099 9.125 9.401 1.00 95.50 118 VAL A CA 1
ATOM 904 C C . VAL A 1 118 ? -7.834 10.462 9.397 1.00 95.50 118 VAL A C 1
ATOM 906 O O . VAL A 1 118 ? -9.011 10.534 9.046 1.00 95.50 118 VAL A O 1
ATOM 909 N N . GLU A 1 119 ? -7.130 11.535 9.757 1.00 93.94 119 GLU A N 1
ATOM 910 C CA . GLU A 1 119 ? -7.682 12.898 9.746 1.00 93.94 119 GLU A CA 1
ATOM 911 C C . GLU A 1 119 ? -7.869 13.417 8.313 1.00 93.94 119 GLU A C 1
ATOM 913 O O . GLU A 1 119 ? -8.949 13.879 7.939 1.00 93.94 119 GLU A O 1
ATOM 918 N N . ASP A 1 120 ? -6.831 13.271 7.483 1.00 95.25 120 ASP A N 1
ATOM 919 C CA . ASP A 1 120 ? -6.835 13.652 6.072 1.00 95.25 120 ASP A CA 1
ATOM 920 C C . ASP A 1 120 ? -6.587 12.426 5.182 1.00 95.25 120 ASP A C 1
ATOM 922 O O . ASP A 1 120 ? -5.507 11.832 5.143 1.00 95.25 120 ASP A O 1
ATOM 926 N N . ARG A 1 121 ? -7.618 12.056 4.421 1.00 94.44 121 ARG A N 1
ATOM 927 C CA . ARG A 1 121 ? -7.609 10.891 3.527 1.00 94.44 121 ARG A CA 1
ATOM 928 C C . ARG A 1 121 ? -6.731 11.100 2.292 1.00 94.44 121 ARG A C 1
ATOM 930 O O . ARG A 1 121 ? -6.225 10.126 1.742 1.00 94.44 121 ARG A O 1
ATOM 937 N N . HIS A 1 122 ? -6.554 12.342 1.846 1.00 91.38 122 HIS A N 1
ATOM 938 C CA . HIS A 1 122 ? -5.651 12.665 0.744 1.00 91.38 122 HIS A CA 1
ATOM 939 C C . HIS A 1 122 ? -4.196 12.634 1.208 1.00 91.38 122 HIS A C 1
ATOM 941 O O . HIS A 1 122 ? -3.340 12.163 0.463 1.00 91.38 122 HIS A O 1
ATOM 947 N N . LEU A 1 123 ? -3.920 13.029 2.454 1.00 94.25 123 LEU A N 1
ATOM 948 C CA . LEU A 1 123 ? -2.598 12.840 3.051 1.00 94.25 123 LEU A CA 1
ATOM 949 C C . LEU A 1 123 ? -2.281 11.353 3.273 1.00 94.25 123 LEU A C 1
ATOM 951 O O . LEU A 1 123 ? -1.169 10.914 2.981 1.00 94.25 123 LEU A O 1
ATOM 955 N N . ALA A 1 124 ? -3.263 10.561 3.718 1.00 95.81 124 ALA A N 1
ATOM 956 C CA . ALA A 1 124 ? -3.132 9.106 3.793 1.00 95.81 124 ALA A CA 1
ATOM 957 C C . ALA A 1 124 ? -2.789 8.499 2.423 1.00 95.81 124 ALA A C 1
ATOM 959 O O . ALA A 1 124 ? -1.823 7.745 2.312 1.00 95.81 124 ALA A O 1
ATOM 960 N N . LEU A 1 125 ? -3.506 8.911 1.369 1.00 93.25 125 LEU A N 1
ATOM 961 C CA . LEU A 1 125 ? -3.193 8.517 -0.003 1.00 93.25 125 LEU A CA 1
ATOM 962 C C . LEU A 1 125 ? -1.773 8.932 -0.402 1.00 93.25 125 LEU A C 1
ATOM 964 O O . LEU A 1 125 ? -1.042 8.097 -0.922 1.00 93.25 125 LEU A O 1
ATOM 968 N N . ALA A 1 126 ? -1.370 10.180 -0.142 1.00 91.69 126 ALA A N 1
ATOM 969 C CA . ALA A 1 126 ? -0.042 10.694 -0.478 1.00 91.69 126 ALA A CA 1
ATOM 970 C C . ALA A 1 126 ? 1.080 9.847 0.148 1.00 91.69 126 ALA A C 1
ATOM 972 O O . ALA A 1 126 ? 2.072 9.545 -0.515 1.00 91.69 126 ALA A O 1
ATOM 973 N N . MET A 1 127 ? 0.906 9.401 1.398 1.00 94.62 127 MET A N 1
ATOM 974 C CA . MET A 1 127 ? 1.843 8.479 2.048 1.00 94.62 127 MET A CA 1
ATOM 975 C C . MET A 1 127 ? 1.884 7.116 1.350 1.00 94.62 127 MET A C 1
ATOM 977 O O . MET A 1 127 ? 2.971 6.603 1.087 1.00 94.62 127 MET A O 1
ATOM 981 N N . THR A 1 128 ? 0.729 6.545 1.002 1.00 93.62 128 THR A N 1
ATOM 982 C CA . THR A 1 128 ? 0.646 5.272 0.270 1.00 93.62 128 THR A CA 1
ATOM 983 C C . THR A 1 128 ? 1.341 5.352 -1.089 1.00 93.62 128 THR A C 1
ATOM 985 O O . THR A 1 128 ? 2.207 4.530 -1.395 1.00 93.62 128 THR A O 1
ATOM 988 N N . VAL A 1 129 ? 0.989 6.352 -1.902 1.00 88.12 129 VAL A N 1
ATOM 989 C CA . VAL A 1 129 ? 1.506 6.501 -3.270 1.00 88.12 129 VAL A CA 1
ATOM 990 C C . VAL A 1 129 ? 2.939 7.026 -3.315 1.00 88.12 129 VAL A C 1
ATOM 992 O O . VAL A 1 129 ? 3.595 6.881 -4.337 1.00 88.12 129 VAL A O 1
ATOM 995 N N . GLY A 1 130 ? 3.452 7.597 -2.221 1.00 89.81 130 GLY A N 1
ATOM 996 C CA . GLY A 1 130 ? 4.876 7.890 -2.053 1.00 89.81 130 GLY A CA 1
ATOM 997 C C . GLY A 1 130 ? 5.685 6.663 -1.618 1.00 89.81 130 GLY A C 1
ATOM 998 O O . GLY A 1 130 ? 6.797 6.450 -2.099 1.00 89.81 130 GLY A O 1
ATOM 999 N N . ALA A 1 131 ? 5.124 5.822 -0.745 1.00 94.06 131 ALA A N 1
ATOM 1000 C CA . ALA A 1 131 ? 5.798 4.631 -0.235 1.00 94.06 131 ALA A CA 1
ATOM 1001 C C . ALA A 1 131 ? 6.010 3.556 -1.313 1.00 94.06 131 ALA A C 1
ATOM 1003 O O . ALA A 1 131 ? 7.068 2.930 -1.343 1.00 94.06 131 ALA A O 1
ATOM 1004 N N . GLN A 1 132 ? 5.035 3.358 -2.205 1.00 90.62 132 GLN A N 1
ATOM 1005 C CA . GLN A 1 132 ? 5.101 2.336 -3.254 1.00 90.62 132 GLN A CA 1
ATOM 1006 C C . GLN A 1 132 ? 6.283 2.532 -4.235 1.00 90.62 132 GLN A C 1
ATOM 1008 O O . GLN A 1 132 ? 7.128 1.641 -4.326 1.00 90.62 132 GLN A O 1
ATOM 1013 N N . PRO A 1 133 ? 6.442 3.680 -4.927 1.00 88.50 133 PRO A N 1
ATOM 1014 C CA . PRO A 1 133 ? 7.585 3.896 -5.811 1.00 88.50 133 PRO A CA 1
ATOM 1015 C C . PRO A 1 133 ? 8.913 3.926 -5.045 1.00 88.50 133 PRO A C 1
ATOM 1017 O O . PRO A 1 133 ? 9.908 3.415 -5.549 1.00 88.50 133 PRO A O 1
ATOM 1020 N N . ALA A 1 134 ? 8.944 4.442 -3.809 1.00 92.56 134 ALA A N 1
ATOM 1021 C CA . ALA A 1 134 ? 10.149 4.394 -2.980 1.00 92.56 134 ALA A CA 1
ATOM 1022 C C . ALA A 1 134 ? 10.587 2.948 -2.677 1.00 92.56 134 ALA A C 1
ATOM 1024 O O . ALA A 1 134 ? 11.779 2.634 -2.745 1.00 92.56 134 ALA A O 1
ATOM 1025 N N . LEU A 1 135 ? 9.631 2.055 -2.395 1.00 95.31 135 LEU A N 1
ATOM 1026 C CA . LEU A 1 135 ? 9.876 0.619 -2.269 1.00 95.31 135 LEU A CA 1
ATOM 1027 C C . LEU A 1 135 ? 10.405 0.038 -3.587 1.00 95.31 135 LEU A C 1
ATOM 1029 O O . LEU A 1 135 ? 11.428 -0.644 -3.571 1.00 95.31 135 LEU A O 1
ATOM 1033 N N . GLY A 1 136 ? 9.769 0.344 -4.720 1.00 93.12 136 GLY A N 1
ATOM 1034 C CA . GLY A 1 136 ? 10.232 -0.089 -6.038 1.00 93.12 136 GLY A CA 1
ATOM 1035 C C . GLY A 1 136 ? 11.680 0.321 -6.318 1.00 93.12 136 GLY A C 1
ATOM 1036 O O . GLY A 1 136 ? 12.513 -0.529 -6.631 1.00 93.12 136 GLY A O 1
ATOM 1037 N N . SER A 1 137 ? 12.024 1.599 -6.130 1.00 93.25 137 SER A N 1
ATOM 1038 C CA . SER A 1 137 ? 13.396 2.099 -6.289 1.00 93.25 137 SER A CA 1
ATOM 1039 C C . SER A 1 137 ? 14.394 1.365 -5.391 1.00 93.25 137 SER A C 1
ATOM 1041 O O . SER A 1 137 ? 15.487 1.024 -5.843 1.00 93.25 137 SER A O 1
ATOM 1043 N N . LEU A 1 138 ? 14.024 1.080 -4.138 1.00 95.69 138 LEU A N 1
ATOM 1044 C CA . LEU A 1 138 ? 14.870 0.327 -3.212 1.00 95.69 138 LEU A CA 1
ATOM 1045 C C . LEU A 1 138 ? 15.111 -1.114 -3.688 1.00 95.69 138 LEU A C 1
ATOM 1047 O O . LEU A 1 138 ? 16.232 -1.606 -3.577 1.00 95.69 138 LEU A O 1
ATOM 1051 N N . LEU A 1 139 ? 14.083 -1.780 -4.219 1.00 96.06 139 LEU A N 1
ATOM 1052 C CA . LEU A 1 139 ? 14.183 -3.148 -4.737 1.00 96.06 139 LEU A CA 1
ATOM 1053 C C . LEU A 1 139 ? 15.054 -3.225 -5.997 1.00 96.06 139 LEU A C 1
ATOM 1055 O O . LEU A 1 139 ? 15.846 -4.155 -6.122 1.00 96.06 139 LEU A O 1
ATOM 1059 N N . HIS A 1 140 ? 14.983 -2.228 -6.887 1.00 92.25 140 HIS A N 1
ATOM 1060 C CA . HIS A 1 140 ? 15.898 -2.127 -8.035 1.00 92.25 140 HIS A CA 1
ATOM 1061 C C . HIS A 1 140 ? 17.345 -1.874 -7.606 1.00 92.25 140 HIS A C 1
ATOM 1063 O O . HIS A 1 140 ? 18.269 -2.444 -8.182 1.00 92.25 140 HIS A O 1
ATOM 1069 N N . ALA A 1 141 ? 17.551 -1.039 -6.586 1.00 95.12 141 ALA A N 1
ATOM 1070 C CA . ALA A 1 141 ? 18.881 -0.735 -6.063 1.00 95.12 141 ALA A CA 1
ATOM 1071 C C . ALA A 1 141 ? 19.503 -1.893 -5.260 1.00 95.12 141 ALA A C 1
ATOM 1073 O O . ALA A 1 141 ? 20.719 -1.925 -5.079 1.00 95.12 141 ALA A O 1
ATOM 1074 N N . GLN A 1 142 ? 18.692 -2.832 -4.758 1.00 95.62 142 GLN A N 1
ATOM 1075 C CA . GLN A 1 142 ? 19.136 -3.963 -3.938 1.00 95.62 142 GLN A CA 1
ATOM 1076 C C . GLN A 1 142 ? 18.620 -5.289 -4.519 1.00 95.62 142 GLN A C 1
ATOM 1078 O O . GLN A 1 142 ? 17.633 -5.833 -4.020 1.00 95.62 142 GLN A O 1
ATOM 1083 N N . PRO A 1 143 ? 19.295 -5.854 -5.540 1.00 92.12 143 PRO A N 1
ATOM 1084 C CA . PRO A 1 143 ? 18.841 -7.068 -6.214 1.00 92.12 143 PRO A CA 1
ATOM 1085 C C . PRO A 1 143 ? 18.661 -8.279 -5.290 1.00 92.12 143 PRO A C 1
ATOM 1087 O O . PRO A 1 143 ? 17.769 -9.080 -5.535 1.00 92.12 143 PRO A O 1
ATOM 1090 N N . ASP A 1 144 ? 19.399 -8.391 -4.188 1.00 94.94 144 ASP A N 1
ATOM 1091 C CA . ASP A 1 144 ? 19.256 -9.521 -3.253 1.00 94.94 144 ASP A CA 1
ATOM 1092 C C . ASP A 1 144 ? 18.188 -9.290 -2.167 1.00 94.94 144 ASP A C 1
ATOM 1094 O O . ASP A 1 144 ? 17.940 -10.154 -1.325 1.00 94.94 144 ASP A O 1
ATOM 1098 N N . ARG A 1 145 ? 17.550 -8.111 -2.142 1.00 96.81 145 ARG A N 1
ATOM 1099 C CA . ARG A 1 145 ? 16.495 -7.801 -1.174 1.00 96.81 145 ARG A CA 1
ATOM 1100 C C . ARG A 1 145 ? 15.217 -8.564 -1.508 1.00 96.81 145 ARG A C 1
ATOM 1102 O O . ARG A 1 145 ? 14.671 -8.436 -2.602 1.00 96.81 145 ARG A O 1
ATOM 1109 N N . ASP A 1 146 ? 14.707 -9.249 -0.491 1.00 97.44 146 ASP A N 1
ATOM 1110 C CA . ASP A 1 146 ? 13.395 -9.894 -0.473 1.00 97.44 146 ASP A CA 1
ATOM 1111 C C . ASP A 1 146 ? 12.276 -8.850 -0.648 1.00 97.44 146 ASP A C 1
ATOM 1113 O O . ASP A 1 146 ? 12.083 -7.957 0.191 1.00 97.44 146 ASP A O 1
ATOM 1117 N N . ASP A 1 147 ? 11.568 -8.946 -1.769 1.00 95.56 147 ASP A N 1
ATOM 1118 C CA . ASP A 1 147 ? 10.476 -8.071 -2.178 1.00 95.56 147 ASP A CA 1
ATOM 1119 C C . ASP A 1 147 ? 9.202 -8.325 -1.370 1.00 95.56 147 ASP A C 1
ATOM 1121 O O . ASP A 1 147 ? 8.577 -7.367 -0.908 1.00 95.56 147 ASP A O 1
ATOM 1125 N N . ALA A 1 148 ? 8.857 -9.590 -1.124 1.00 96.31 148 ALA A N 1
ATOM 1126 C CA . ALA A 1 148 ? 7.694 -9.977 -0.337 1.00 96.31 148 ALA A CA 1
ATOM 1127 C C . ALA A 1 148 ? 7.799 -9.431 1.091 1.00 96.31 148 ALA A C 1
ATOM 1129 O O . ALA A 1 148 ? 6.925 -8.692 1.553 1.00 96.31 148 ALA A O 1
ATOM 1130 N N . LYS A 1 149 ? 8.922 -9.699 1.764 1.00 97.81 149 LYS A N 1
ATOM 1131 C CA . LYS A 1 149 ? 9.187 -9.196 3.113 1.00 97.81 149 LYS A CA 1
ATOM 1132 C C . LYS A 1 149 ? 9.228 -7.672 3.149 1.00 97.81 149 LYS A C 1
ATOM 1134 O O . LYS A 1 149 ? 8.706 -7.074 4.087 1.00 97.81 149 LYS A O 1
ATOM 1139 N N . SER A 1 150 ? 9.846 -7.026 2.161 1.00 98.31 150 SER A N 1
ATOM 1140 C CA . SER A 1 150 ? 9.928 -5.560 2.128 1.00 98.31 150 SER A CA 1
ATOM 1141 C C . SER A 1 150 ? 8.551 -4.917 1.934 1.00 98.31 150 SER A C 1
ATOM 1143 O O . SER A 1 150 ? 8.224 -3.974 2.653 1.00 98.31 150 SER A O 1
ATOM 1145 N N . SER A 1 151 ? 7.723 -5.468 1.045 1.00 97.69 151 SER A N 1
ATOM 1146 C CA . SER A 1 151 ? 6.344 -5.019 0.812 1.00 97.69 151 SER A CA 1
ATOM 1147 C C . SER A 1 151 ? 5.494 -5.139 2.077 1.00 97.69 151 SER A C 1
ATOM 1149 O O . SER A 1 151 ? 4.809 -4.192 2.468 1.00 97.69 151 SER A O 1
ATOM 1151 N N . ASP A 1 152 ? 5.603 -6.276 2.766 1.00 98.31 152 ASP A N 1
ATOM 1152 C CA . ASP A 1 152 ? 4.856 -6.554 3.993 1.00 98.31 152 ASP A CA 1
ATOM 1153 C C . ASP A 1 152 ? 5.296 -5.625 5.139 1.00 98.31 152 ASP A C 1
ATOM 1155 O O . ASP A 1 152 ? 4.469 -5.127 5.903 1.00 98.31 152 ASP A O 1
ATOM 1159 N N . LEU A 1 153 ? 6.594 -5.318 5.247 1.00 98.50 153 LEU A N 1
ATOM 1160 C CA . LEU A 1 153 ? 7.104 -4.375 6.246 1.00 98.50 153 LEU A CA 1
ATOM 1161 C C . LEU A 1 153 ? 6.596 -2.946 6.025 1.00 98.50 153 LEU A C 1
ATOM 1163 O O . LEU A 1 153 ? 6.219 -2.288 6.999 1.00 98.50 153 LEU A O 1
ATOM 1167 N N . VAL A 1 154 ? 6.583 -2.471 4.777 1.00 98.56 154 VAL A N 1
ATOM 1168 C CA . VAL A 1 154 ? 6.120 -1.115 4.446 1.00 98.56 154 VAL A CA 1
ATOM 1169 C C . VAL A 1 154 ? 4.629 -0.978 4.733 1.00 98.56 154 VAL A C 1
ATOM 1171 O O . VAL A 1 154 ? 4.232 -0.068 5.465 1.00 98.56 154 VAL A O 1
ATOM 1174 N N . VAL A 1 155 ? 3.803 -1.904 4.238 1.00 98.44 155 VAL A N 1
ATOM 1175 C CA . VAL A 1 155 ? 2.355 -1.810 4.453 1.00 98.44 155 VAL A CA 1
ATOM 1176 C C . VAL A 1 155 ? 1.990 -1.958 5.926 1.00 98.44 155 VAL A C 1
ATOM 1178 O O . VAL A 1 155 ? 1.126 -1.236 6.408 1.00 98.44 155 VAL A O 1
ATOM 1181 N N . ARG A 1 156 ? 2.693 -2.809 6.687 1.00 98.62 156 ARG A N 1
ATOM 1182 C CA . ARG A 1 156 ? 2.484 -2.929 8.135 1.00 98.62 156 ARG A CA 1
ATOM 1183 C C . ARG A 1 156 ? 2.753 -1.610 8.858 1.00 98.62 156 ARG A C 1
ATOM 1185 O O . ARG A 1 156 ? 2.058 -1.291 9.819 1.00 98.62 156 ARG A O 1
ATOM 1192 N N . GLY A 1 157 ? 3.755 -0.850 8.410 1.00 98.56 157 GLY A N 1
ATOM 1193 C CA . GLY A 1 157 ? 4.015 0.505 8.894 1.00 98.56 157 GLY A CA 1
ATOM 1194 C C . GLY A 1 157 ? 2.863 1.460 8.580 1.00 98.56 157 GLY A C 1
ATOM 1195 O O . GLY A 1 157 ? 2.402 2.159 9.477 1.00 98.56 157 GLY A O 1
ATOM 1196 N N . LEU A 1 158 ? 2.350 1.429 7.346 1.00 98.38 158 LEU A N 1
ATOM 1197 C CA . LEU A 1 158 ? 1.211 2.253 6.919 1.00 98.38 158 LEU A CA 1
ATOM 1198 C C . LEU A 1 158 ? -0.077 1.917 7.685 1.00 98.38 158 LEU A C 1
ATOM 1200 O O . LEU A 1 158 ? -0.734 2.824 8.175 1.00 98.38 158 LEU A O 1
ATOM 1204 N N . LEU A 1 159 ? -0.407 0.634 7.869 1.00 98.56 159 LEU A N 1
ATOM 1205 C CA . LEU A 1 159 ? -1.578 0.212 8.649 1.00 98.56 159 LEU A CA 1
ATOM 1206 C C . LEU A 1 159 ? -1.521 0.760 10.081 1.00 98.56 159 LEU A C 1
ATOM 1208 O O . LEU A 1 159 ? -2.506 1.291 10.585 1.00 98.56 159 LEU A O 1
ATOM 1212 N N . ARG A 1 160 ? -0.346 0.688 10.721 1.00 98.44 160 ARG A N 1
ATOM 1213 C CA . ARG A 1 160 ? -0.135 1.259 12.059 1.00 98.44 160 ARG A CA 1
ATOM 1214 C C . ARG A 1 160 ? -0.241 2.777 12.064 1.00 98.44 160 ARG A C 1
ATOM 1216 O O . ARG A 1 160 ? -0.838 3.339 12.974 1.00 98.44 160 ARG A O 1
ATOM 1223 N N . GLN A 1 161 ? 0.327 3.433 11.054 1.00 97.88 161 GLN A N 1
ATOM 1224 C CA . GLN A 1 161 ? 0.209 4.879 10.874 1.00 97.88 161 GLN A CA 1
ATOM 1225 C C . GLN A 1 161 ? -1.254 5.311 10.705 1.00 97.88 161 GLN A C 1
ATOM 1227 O O . GLN A 1 161 ? -1.610 6.415 11.099 1.00 97.88 161 GLN A O 1
ATOM 1232 N N . PHE A 1 162 ? -2.101 4.444 10.149 1.00 98.06 162 PHE A N 1
ATOM 1233 C CA . PHE A 1 162 ? -3.534 4.672 9.979 1.00 98.06 162 PHE A CA 1
ATOM 1234 C C . PHE A 1 162 ? -4.364 4.202 11.181 1.00 98.06 162 PHE A C 1
ATOM 1236 O O . PHE A 1 162 ? -5.567 4.018 11.046 1.00 98.06 162 PHE A O 1
ATOM 1243 N N . GLY A 1 163 ? -3.750 3.997 12.349 1.00 97.56 163 GLY A N 1
ATOM 1244 C CA . GLY A 1 163 ? -4.458 3.717 13.603 1.00 97.56 163 GLY A CA 1
ATOM 1245 C C . GLY A 1 163 ? -4.651 2.237 13.934 1.00 97.56 163 GLY A C 1
ATOM 1246 O O . GLY A 1 163 ? -5.171 1.916 14.999 1.00 97.56 163 GLY A O 1
ATOM 1247 N N . MET A 1 164 ? -4.201 1.304 13.087 1.00 98.06 164 MET A N 1
ATOM 1248 C CA . MET A 1 164 ? -4.301 -0.118 13.422 1.00 98.06 164 MET A CA 1
ATOM 1249 C C . MET A 1 164 ? -3.296 -0.525 14.502 1.00 98.06 164 MET A C 1
ATOM 1251 O O . MET A 1 164 ? -2.145 -0.076 14.535 1.00 98.06 164 MET A O 1
ATOM 1255 N N . THR A 1 165 ? -3.699 -1.462 15.359 1.00 98.19 165 THR A N 1
ATOM 1256 C CA . THR A 1 165 ? -2.786 -2.039 16.353 1.00 98.19 165 THR A CA 1
ATOM 1257 C C . THR A 1 165 ? -1.650 -2.815 15.682 1.00 98.19 165 THR A C 1
ATOM 1259 O O . THR A 1 165 ? -1.774 -3.314 14.560 1.00 98.19 165 THR A O 1
ATOM 1262 N N . ALA A 1 166 ? -0.519 -2.950 16.380 1.00 97.75 166 ALA A N 1
ATOM 1263 C CA . ALA A 1 166 ? 0.630 -3.693 15.865 1.00 97.75 166 ALA A CA 1
ATOM 1264 C C . ALA A 1 166 ? 0.290 -5.163 15.563 1.00 97.75 166 ALA A C 1
ATOM 1266 O O . ALA A 1 166 ? 0.712 -5.678 14.527 1.00 97.75 166 ALA A O 1
ATOM 1267 N N . ASP A 1 167 ? -0.487 -5.803 16.439 1.00 98.31 167 ASP A N 1
ATOM 1268 C CA . ASP A 1 167 ? -0.878 -7.206 16.305 1.00 98.31 167 ASP A CA 1
ATOM 1269 C C . ASP A 1 167 ? -1.812 -7.404 15.118 1.00 98.31 167 ASP A C 1
ATOM 1271 O O . ASP A 1 167 ? -1.627 -8.321 14.320 1.00 98.31 167 ASP A O 1
ATOM 1275 N N . GLU A 1 168 ? -2.791 -6.519 14.949 1.00 98.00 168 GLU A N 1
ATOM 1276 C CA . GLU A 1 168 ? -3.719 -6.630 13.834 1.00 98.00 168 GLU A CA 1
ATOM 1277 C C . GLU A 1 168 ? -3.042 -6.348 12.493 1.00 98.00 168 GLU A C 1
ATOM 1279 O O . GLU A 1 168 ? -3.211 -7.123 11.553 1.00 98.00 168 GLU A O 1
ATOM 1284 N N . ALA A 1 169 ? -2.202 -5.312 12.420 1.00 98.50 169 ALA A N 1
ATOM 1285 C CA . ALA A 1 169 ? -1.408 -5.039 11.228 1.00 98.50 169 ALA A CA 1
ATOM 1286 C C . ALA A 1 169 ? -0.497 -6.229 10.877 1.00 98.50 169 ALA A C 1
ATOM 1288 O O . ALA A 1 169 ? -0.353 -6.571 9.703 1.00 98.50 169 ALA A O 1
ATOM 1289 N N . ALA A 1 170 ? 0.095 -6.892 11.879 1.00 98.12 170 ALA A N 1
ATOM 1290 C CA . ALA A 1 170 ? 0.890 -8.099 11.670 1.00 98.12 170 ALA A CA 1
ATOM 1291 C C . ALA A 1 170 ? 0.043 -9.269 11.147 1.00 98.12 170 ALA A C 1
ATOM 1293 O O . ALA A 1 170 ? 0.457 -9.905 10.180 1.00 98.12 170 ALA A O 1
ATOM 1294 N N . ARG A 1 171 ? -1.145 -9.511 11.723 1.00 98.31 171 ARG A N 1
ATOM 1295 C CA . ARG A 1 171 ? -2.070 -10.554 11.248 1.00 98.31 171 ARG A CA 1
ATOM 1296 C C . ARG A 1 171 ? -2.506 -10.326 9.804 1.00 98.31 171 ARG A C 1
ATOM 1298 O O . ARG A 1 171 ? -2.458 -11.257 9.010 1.00 98.31 171 ARG A O 1
ATOM 1305 N N . ILE A 1 172 ? -2.890 -9.099 9.449 1.00 98.06 172 ILE A N 1
ATOM 1306 C CA . ILE A 1 172 ? -3.306 -8.758 8.080 1.00 98.06 172 ILE A CA 1
ATOM 1307 C C . ILE A 1 172 ? -2.161 -9.008 7.093 1.00 98.06 172 ILE A C 1
ATOM 1309 O O . ILE A 1 172 ? -2.366 -9.590 6.031 1.00 98.06 172 ILE A O 1
ATOM 1313 N N . CYS A 1 173 ? -0.934 -8.626 7.454 1.00 97.94 173 CYS A N 1
ATOM 1314 C CA . CYS A 1 173 ? 0.234 -8.843 6.599 1.00 97.94 173 CYS A CA 1
ATOM 1315 C C . CYS A 1 173 ? 0.677 -10.310 6.520 1.00 97.94 173 CYS A C 1
ATOM 1317 O O . CYS A 1 173 ? 1.491 -10.627 5.662 1.00 97.94 173 CYS A O 1
ATOM 1319 N N . SER A 1 174 ? 0.179 -11.193 7.391 1.00 96.56 174 SER A N 1
ATOM 1320 C CA . SER A 1 174 ? 0.440 -12.636 7.316 1.00 96.56 174 SER A CA 1
ATOM 1321 C C . SER A 1 174 ? -0.621 -13.416 6.545 1.00 96.56 174 SER A C 1
ATOM 1323 O O . SER A 1 174 ? -0.450 -14.615 6.370 1.00 96.56 174 SER A O 1
ATOM 1325 N N . LEU A 1 175 ? -1.710 -12.770 6.110 1.00 96.31 175 LEU A N 1
ATOM 1326 C CA . LEU A 1 175 ? -2.715 -13.429 5.280 1.00 96.31 175 LEU A CA 1
ATOM 1327 C C . LEU A 1 175 ? -2.106 -13.843 3.939 1.00 96.31 175 LEU A C 1
ATOM 1329 O O . LEU A 1 175 ? -1.235 -13.142 3.399 1.00 96.31 175 LEU A O 1
ATOM 1333 N N . ASP A 1 176 ? -2.587 -14.964 3.414 1.00 92.81 176 ASP A N 1
ATOM 1334 C CA . ASP A 1 176 ? -2.199 -15.446 2.096 1.00 92.81 176 ASP A CA 1
ATOM 1335 C C . ASP A 1 176 ? -2.570 -14.419 1.027 1.00 92.81 176 ASP A C 1
ATOM 1337 O O . ASP A 1 176 ? -3.553 -13.684 1.147 1.00 92.81 176 ASP A O 1
ATOM 1341 N N . LEU A 1 177 ? -1.744 -14.348 -0.010 1.00 90.56 177 LEU A N 1
ATOM 1342 C CA . LEU A 1 177 ? -2.023 -13.536 -1.184 1.00 90.56 177 LEU A CA 1
ATOM 1343 C C . LEU A 1 177 ? -2.489 -14.449 -2.316 1.00 90.56 177 LEU A C 1
ATOM 1345 O O . LEU A 1 177 ? -1.977 -15.566 -2.431 1.00 90.56 177 LEU A O 1
ATOM 1349 N N . PRO A 1 178 ? -3.411 -13.982 -3.170 1.00 86.12 178 PRO A N 1
ATOM 1350 C CA . PRO A 1 178 ? -3.696 -14.670 -4.417 1.00 86.12 178 PRO A CA 1
ATOM 1351 C C . PRO A 1 178 ? -2.446 -14.677 -5.301 1.00 86.12 178 PRO A C 1
ATOM 1353 O O . PRO A 1 178 ? -1.582 -13.797 -5.193 1.00 86.12 178 PRO A O 1
ATOM 1356 N N . ASP A 1 179 ? -2.363 -15.669 -6.184 1.00 77.25 179 ASP A N 1
ATOM 1357 C CA . ASP A 1 179 ? -1.265 -15.743 -7.137 1.00 77.25 179 ASP A CA 1
ATOM 1358 C C . ASP A 1 179 ? -1.303 -14.553 -8.108 1.00 77.25 179 ASP A C 1
ATOM 1360 O O . ASP A 1 179 ? -2.369 -14.107 -8.538 1.00 77.25 179 ASP A O 1
ATOM 1364 N N . LEU A 1 180 ? -0.124 -14.038 -8.449 1.00 72.75 180 LEU A N 1
ATOM 1365 C CA . LEU A 1 180 ? 0.050 -12.974 -9.435 1.00 72.75 180 LEU A CA 1
ATOM 1366 C C . LEU A 1 180 ? 0.144 -13.515 -10.864 1.00 72.75 180 LEU A C 1
ATOM 1368 O O . LEU A 1 180 ? 0.272 -12.718 -11.783 1.00 72.75 180 LEU A O 1
ATOM 1372 N N . ASP A 1 181 ? 0.041 -14.827 -11.070 1.00 70.00 181 ASP A N 1
ATOM 1373 C CA . ASP A 1 181 ? -0.003 -15.459 -12.397 1.00 70.00 181 ASP A CA 1
ATOM 1374 C C . ASP A 1 181 ? -1.109 -14.889 -13.307 1.00 70.00 181 ASP A C 1
ATOM 1376 O O . ASP A 1 181 ? -0.953 -14.824 -14.522 1.00 70.00 181 ASP A O 1
ATOM 1380 N N . VAL A 1 182 ? -2.210 -14.388 -12.740 1.00 60.25 182 VAL A N 1
ATOM 1381 C CA . VAL A 1 182 ? -3.250 -13.672 -13.505 1.00 60.25 182 VAL A CA 1
ATOM 1382 C C . VAL A 1 182 ? -2.726 -12.404 -14.190 1.00 60.25 182 VAL A C 1
ATOM 1384 O O . VAL A 1 182 ? -3.258 -12.001 -15.219 1.00 60.25 182 VAL A O 1
ATOM 1387 N N . VAL A 1 183 ? -1.661 -11.799 -13.657 1.00 61.31 183 VAL A N 1
ATOM 1388 C CA . VAL A 1 183 ? -0.994 -10.634 -14.247 1.00 61.31 183 VAL A CA 1
ATOM 1389 C C . VAL A 1 183 ? -0.107 -11.042 -15.424 1.00 61.31 183 VAL A C 1
ATOM 1391 O O . VAL A 1 183 ? 0.051 -10.257 -16.355 1.00 61.31 183 VAL A O 1
ATOM 1394 N N . ASP A 1 184 ? 0.407 -12.278 -15.459 1.00 64.38 184 ASP A N 1
ATOM 1395 C CA . ASP A 1 184 ? 1.180 -12.766 -16.609 1.00 64.38 184 ASP A CA 1
ATOM 1396 C C . ASP A 1 184 ? 0.338 -12.774 -17.885 1.00 64.38 184 ASP A C 1
ATOM 1398 O O . ASP A 1 184 ? 0.859 -12.504 -18.958 1.00 64.38 184 ASP A O 1
ATOM 1402 N N . ALA A 1 185 ? -0.966 -13.039 -17.778 1.00 56.69 185 ALA A N 1
ATOM 1403 C CA . ALA A 1 185 ? -1.872 -13.030 -18.922 1.00 56.69 185 ALA A CA 1
ATOM 1404 C C . ALA A 1 185 ? -2.193 -11.615 -19.440 1.00 56.69 185 ALA A C 1
ATOM 1406 O O . ALA A 1 185 ? -2.627 -11.484 -20.579 1.00 56.69 185 ALA A O 1
ATOM 1407 N N . ALA A 1 186 ? -2.000 -10.578 -18.615 1.00 52.69 186 ALA A N 1
ATOM 1408 C CA . ALA A 1 186 ? -2.244 -9.177 -18.970 1.00 52.69 186 ALA A CA 1
ATOM 1409 C C . ALA A 1 186 ? -0.985 -8.459 -19.494 1.00 52.69 186 ALA A C 1
ATOM 1411 O O . ALA A 1 186 ? -1.094 -7.431 -20.156 1.00 52.69 186 ALA A O 1
ATOM 1412 N N . VAL A 1 187 ? 0.204 -8.988 -19.178 1.00 53.03 187 VAL A N 1
ATOM 1413 C CA . VAL A 1 187 ? 1.517 -8.460 -19.602 1.00 53.03 187 VAL A CA 1
ATOM 1414 C C . VAL A 1 187 ? 2.060 -9.186 -20.856 1.00 53.03 187 VAL A C 1
ATOM 1416 O O . VAL A 1 187 ? 3.073 -8.761 -21.412 1.00 53.03 187 VAL A O 1
ATOM 1419 N N . MET A 1 188 ? 1.416 -10.276 -21.302 1.00 50.47 188 MET A N 1
ATOM 1420 C CA . MET A 1 188 ? 1.776 -11.090 -22.486 1.00 50.47 188 MET A CA 1
ATOM 1421 C C . MET A 1 188 ? 0.835 -10.839 -23.665 1.00 50.47 188 MET A C 1
ATOM 1423 O O . MET A 1 188 ? 1.333 -10.885 -24.814 1.00 50.47 188 MET A O 1
#